Protein AF-A0A7K0A589-F1 (afdb_monomer_lite)

Foldseek 3Di:
DWEAEPVRDTDDQFNHDPVLLVLLLVLLVCQLVLLVLLVCLQQVVPDPDPDDDPDPPPDPDDPDSGDPVSVVLSVLLLVLLVVVQVVCVVVDVDDRFPDSHSNGSSVVVSVCSVVLRHDNCSNVNSVSSVVSSVVSVCSSPVDPPPLWDWQAAFLDADPVGGDRWTKIWGDDPPDFIWIATPGPRDIGGPVCCVVRSVSRVVVVVVD

Radius of gyration: 24.51 Å; chains: 1; bounding box: 61×34×68 Å

Sequence (207 aa):
MTQTCQCGRPVADGYVCSRCTNDAKRHLDRIPDLATELDRAVTRQTGFGPQFRDFITGTNGQPLPIDWDVSIIAGALRHTLTSWTLLVIHETEHLQPADEQPATLAPWLRGHIDWFRGQRYGGEFFDELGAITDRCQRAIDAPPNRATITVGPCPQLAETGYCPGWVRAIIPEQQPAYMACIECDTRWETWQWRRAGKRILDRKLEA

Secondary structure (DSSP, 8-state):
-PEEPTTS-EESSSSS-HHHHHHHHHHHHHHHHHHHHHHHHHTTTT--S-------TT---PPPSS-HHHHHHHHHHHHHHHHHHHHHHHHS-PPPPS-S-HHHHHHHHHHTHHHHHTSTTHHHHHHHHHHHHHHHHHHHHS-TTTTEEEEEE---EETTEE---EEEEE--SSS--EEEETTT--EEEGGGHHHHHHHHHHHHHH-

Structure (mmCIF, N/CA/C/O backbone):
data_AF-A0A7K0A589-F1
#
_entry.id   AF-A0A7K0A589-F1
#
loop_
_atom_site.group_PDB
_atom_site.id
_atom_site.type_symbol
_atom_site.label_atom_id
_atom_site.label_alt_id
_atom_site.label_comp_id
_atom_site.label_asym_id
_atom_site.label_entity_id
_atom_site.label_seq_id
_atom_site.pdbx_PDB_ins_code
_atom_site.Cartn_x
_atom_site.Cartn_y
_atom_site.Cartn_z
_atom_site.occupancy
_atom_site.B_iso_or_equiv
_atom_site.auth_seq_id
_atom_site.auth_comp_id
_atom_site.auth_asym_id
_atom_site.auth_atom_id
_atom_site.pdbx_PDB_model_num
ATOM 1 N N . MET A 1 1 ? 15.113 -16.733 -28.099 1.00 55.88 1 MET A N 1
ATOM 2 C CA . MET A 1 1 ? 15.056 -17.501 -26.839 1.00 55.88 1 MET A CA 1
ATOM 3 C C . MET A 1 1 ? 13.975 -16.859 -25.990 1.00 55.88 1 MET A C 1
ATOM 5 O O . MET A 1 1 ? 14.081 -15.671 -25.734 1.00 55.88 1 MET A O 1
ATOM 9 N N . THR A 1 2 ? 12.903 -17.579 -25.668 1.00 71.00 2 THR A N 1
ATOM 10 C CA . THR A 1 2 ? 11.804 -17.050 -24.845 1.00 71.00 2 THR A CA 1
ATOM 11 C C . THR A 1 2 ? 12.176 -17.241 -23.381 1.00 71.00 2 THR A C 1
ATOM 13 O O . THR A 1 2 ? 12.410 -18.373 -22.964 1.00 71.00 2 THR A O 1
ATOM 16 N N . GLN A 1 3 ? 12.273 -16.152 -22.622 1.00 82.62 3 GLN A N 1
ATOM 17 C CA . GLN A 1 3 ? 12.477 -16.210 -21.175 1.00 82.62 3 GLN A CA 1
ATOM 18 C C . GLN A 1 3 ? 11.120 -16.191 -20.465 1.00 82.62 3 GLN A C 1
ATOM 20 O O . GLN A 1 3 ? 10.126 -15.723 -21.019 1.00 82.62 3 GLN A O 1
ATOM 25 N N . THR A 1 4 ? 11.067 -16.695 -19.237 1.00 88.75 4 THR A N 1
ATOM 26 C CA . THR A 1 4 ? 9.868 -16.645 -18.398 1.00 88.75 4 THR A CA 1
ATOM 27 C C . THR A 1 4 ? 10.012 -15.539 -17.356 1.00 88.75 4 THR A C 1
ATOM 29 O O . THR A 1 4 ? 11.007 -15.482 -16.638 1.00 88.75 4 THR A O 1
ATOM 32 N N . CYS A 1 5 ? 9.009 -14.668 -17.270 1.00 89.56 5 CYS A N 1
ATOM 33 C CA . CYS A 1 5 ? 8.854 -13.675 -16.209 1.00 89.56 5 CYS A CA 1
ATOM 34 C C . CYS A 1 5 ? 8.605 -14.372 -14.860 1.00 89.56 5 CYS A C 1
ATOM 36 O O . CYS A 1 5 ? 8.015 -15.450 -14.839 1.00 89.56 5 CYS A O 1
ATOM 38 N N . GLN A 1 6 ? 8.912 -13.732 -13.727 1.00 83.62 6 GLN A N 1
ATOM 39 C CA . GLN A 1 6 ? 8.577 -14.265 -12.391 1.00 83.62 6 GLN A CA 1
ATOM 40 C C . GLN A 1 6 ? 7.093 -14.637 -12.215 1.00 83.62 6 GLN A C 1
ATOM 42 O O . GLN A 1 6 ? 6.779 -15.615 -11.547 1.00 83.62 6 GLN A O 1
ATOM 47 N N . CYS A 1 7 ? 6.169 -13.944 -12.889 1.00 86.50 7 CYS A N 1
ATOM 48 C CA . CYS A 1 7 ? 4.743 -14.288 -12.874 1.00 86.50 7 CYS A CA 1
ATOM 49 C C . CYS A 1 7 ? 4.367 -15.523 -13.725 1.00 86.50 7 CYS A C 1
ATOM 51 O O . CYS A 1 7 ? 3.182 -15.802 -13.918 1.00 86.50 7 CYS A O 1
ATOM 53 N N . GLY A 1 8 ? 5.347 -16.225 -14.303 1.00 88.56 8 GLY A N 1
ATOM 54 C CA . GLY A 1 8 ? 5.163 -17.429 -15.119 1.00 88.56 8 GLY A CA 1
ATOM 55 C C . GLY A 1 8 ? 4.828 -17.176 -16.593 1.00 88.56 8 GLY A C 1
ATOM 56 O O . GLY A 1 8 ? 4.642 -18.125 -17.353 1.00 88.56 8 GLY A O 1
ATOM 57 N N . ARG A 1 9 ? 4.738 -15.915 -17.032 1.00 88.25 9 ARG A N 1
ATOM 58 C CA . ARG A 1 9 ? 4.413 -15.572 -18.428 1.00 88.25 9 ARG A CA 1
ATOM 59 C C . ARG A 1 9 ? 5.656 -15.550 -19.323 1.00 88.25 9 ARG A C 1
ATOM 61 O O . ARG A 1 9 ? 6.698 -15.071 -18.875 1.00 88.25 9 ARG A O 1
ATOM 68 N N . PRO A 1 10 ? 5.550 -15.978 -20.593 1.00 90.06 10 PRO A N 1
ATOM 69 C CA . PRO A 1 10 ? 6.647 -15.855 -21.546 1.00 90.06 10 PRO A CA 1
ATOM 70 C C . PRO A 1 10 ? 6.922 -14.383 -21.889 1.00 90.06 10 PRO A C 1
ATOM 72 O O . PRO A 1 10 ? 5.996 -13.575 -22.006 1.00 90.06 10 PRO A O 1
ATOM 75 N N . VAL A 1 11 ? 8.196 -14.052 -22.081 1.00 90.25 11 VAL A N 1
ATOM 76 C CA . VAL A 1 11 ? 8.700 -12.732 -22.475 1.00 90.25 11 VAL A CA 1
ATOM 77 C C . VAL A 1 11 ? 9.568 -12.895 -23.720 1.00 90.25 11 VAL A C 1
ATOM 79 O O . VAL A 1 11 ? 10.413 -13.791 -23.793 1.00 90.25 11 VAL A O 1
ATOM 82 N N . ALA A 1 12 ? 9.319 -12.057 -24.726 1.00 83.81 12 ALA A N 1
ATOM 83 C CA . ALA A 1 12 ? 10.003 -12.126 -26.018 1.00 83.81 12 ALA A CA 1
ATOM 84 C C . ALA A 1 12 ? 11.188 -11.149 -26.130 1.00 83.81 12 ALA A C 1
ATOM 86 O O . ALA A 1 12 ? 12.102 -11.385 -26.911 1.00 83.81 12 ALA A O 1
ATOM 87 N N . ASP A 1 13 ? 11.157 -10.062 -25.364 1.00 84.44 13 ASP A N 1
ATOM 88 C CA . ASP A 1 13 ? 11.917 -8.826 -25.579 1.00 84.44 13 ASP A CA 1
ATOM 89 C C . ASP A 1 13 ? 12.513 -8.250 -24.275 1.00 84.44 13 ASP A C 1
ATOM 91 O O . ASP A 1 13 ? 12.860 -7.074 -24.219 1.00 84.44 13 ASP A O 1
ATOM 95 N N . GLY A 1 14 ? 12.622 -9.051 -23.210 1.00 87.56 14 GLY A N 1
ATOM 96 C CA . GLY A 1 14 ? 13.177 -8.615 -21.926 1.00 87.56 14 GLY A CA 1
ATOM 97 C C . GLY A 1 14 ? 13.048 -9.663 -20.821 1.00 87.56 14 GLY A C 1
ATOM 98 O O . GLY A 1 14 ? 12.742 -10.825 -21.086 1.00 87.56 14 GLY A O 1
ATOM 99 N N . TYR A 1 15 ? 13.237 -9.224 -19.577 1.00 93.19 15 TYR A N 1
ATOM 100 C CA . TYR A 1 15 ? 13.155 -10.077 -18.385 1.00 93.19 15 TYR A CA 1
ATOM 101 C C . TYR A 1 15 ? 11.764 -10.068 -17.743 1.00 93.19 15 TYR A C 1
ATOM 103 O O . TYR A 1 15 ? 11.401 -11.002 -17.027 1.00 93.19 15 TYR A O 1
ATOM 111 N N . VAL A 1 16 ? 10.961 -9.032 -18.017 1.00 93.50 16 VAL A N 1
ATOM 112 C CA . VAL A 1 16 ? 9.632 -8.863 -17.420 1.00 93.50 16 VAL A CA 1
ATOM 113 C C . VAL A 1 16 ? 8.539 -8.705 -18.477 1.00 93.50 16 VAL A C 1
ATOM 115 O O . VAL A 1 16 ? 8.719 -8.041 -19.496 1.00 93.50 16 VAL A O 1
ATOM 118 N N . CYS A 1 17 ? 7.377 -9.321 -18.243 1.00 94.25 17 CYS A N 1
ATOM 119 C CA . CYS A 1 17 ? 6.241 -9.235 -19.156 1.00 94.25 17 CYS A CA 1
ATOM 120 C C . CYS A 1 17 ? 5.503 -7.888 -19.058 1.00 94.25 17 CYS A C 1
ATOM 122 O O . CYS A 1 17 ? 5.464 -7.250 -18.006 1.00 94.25 17 CYS A O 1
ATOM 124 N N . SER A 1 18 ? 4.801 -7.516 -20.132 1.00 92.06 18 SER A N 1
ATOM 125 C CA . SER A 1 18 ? 4.018 -6.274 -20.217 1.00 92.06 18 SER A CA 1
ATOM 126 C C . SER A 1 18 ? 2.963 -6.113 -19.117 1.00 92.06 18 SER A C 1
ATOM 128 O O . SER A 1 18 ? 2.659 -4.989 -18.722 1.00 92.06 18 SER A O 1
ATOM 130 N N . ARG A 1 19 ? 2.407 -7.216 -18.595 1.00 92.88 19 ARG A N 1
ATOM 131 C CA . ARG A 1 19 ? 1.452 -7.169 -17.479 1.00 92.88 19 ARG A CA 1
ATOM 132 C C . ARG A 1 19 ? 2.119 -6.665 -16.203 1.00 92.88 19 ARG A C 1
ATOM 134 O O . ARG A 1 19 ? 1.642 -5.680 -15.658 1.00 92.88 19 ARG A O 1
ATOM 141 N N . CYS A 1 20 ? 3.215 -7.294 -15.782 1.00 93.19 20 CYS A N 1
ATOM 142 C CA . CYS A 1 20 ? 3.960 -6.882 -14.592 1.00 93.19 20 CYS A CA 1
ATOM 143 C C . CYS A 1 20 ? 4.506 -5.457 -14.745 1.00 93.19 20 CYS A C 1
ATOM 145 O O . CYS A 1 20 ? 4.432 -4.676 -13.806 1.00 93.19 20 CYS A O 1
ATOM 147 N N . THR A 1 21 ? 4.945 -5.071 -15.950 1.00 94.75 21 THR A N 1
ATOM 148 C CA . THR A 1 21 ? 5.303 -3.675 -16.240 1.00 94.75 21 THR A CA 1
ATOM 149 C C . THR A 1 21 ? 4.121 -2.727 -16.010 1.00 94.75 21 THR A C 1
ATOM 151 O O . THR A 1 21 ? 4.289 -1.676 -15.404 1.00 94.75 21 THR A O 1
ATOM 154 N N . ASN A 1 22 ? 2.913 -3.075 -16.463 1.00 94.75 22 ASN A N 1
ATOM 155 C CA . ASN A 1 22 ? 1.720 -2.248 -16.251 1.00 94.75 22 ASN A CA 1
ATOM 156 C C . ASN A 1 22 ? 1.256 -2.227 -14.786 1.00 94.75 22 ASN A C 1
ATOM 158 O O . ASN A 1 22 ? 0.763 -1.198 -14.331 1.00 94.75 22 ASN A O 1
ATOM 162 N N . ASP A 1 23 ? 1.408 -3.334 -14.058 1.00 93.75 23 ASP A N 1
ATOM 16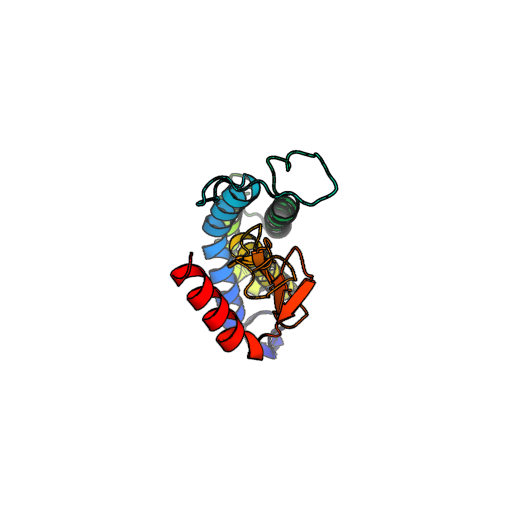3 C CA . ASP A 1 23 ? 1.173 -3.392 -12.612 1.00 93.75 23 ASP A CA 1
ATOM 164 C C . ASP A 1 23 ? 2.133 -2.437 -11.885 1.00 93.75 23 ASP A C 1
ATOM 166 O O . ASP A 1 23 ? 1.684 -1.544 -11.170 1.00 93.75 23 ASP A O 1
ATOM 170 N N . ALA A 1 24 ? 3.436 -2.519 -12.166 1.00 95.44 24 ALA A N 1
ATOM 171 C CA . ALA A 1 24 ? 4.444 -1.621 -11.602 1.00 95.44 24 ALA A CA 1
ATOM 172 C C . ALA A 1 24 ? 4.186 -0.142 -11.946 1.00 95.44 24 ALA A C 1
ATOM 174 O O . ALA A 1 24 ? 4.287 0.719 -11.074 1.00 95.44 24 ALA A O 1
ATOM 175 N N . LYS A 1 25 ? 3.764 0.167 -13.183 1.00 97.25 25 LYS A N 1
ATOM 176 C CA . LYS A 1 25 ? 3.334 1.524 -13.569 1.00 97.25 25 LYS A CA 1
ATOM 177 C C . LYS A 1 25 ? 2.211 2.026 -12.654 1.00 97.25 25 LYS A C 1
ATOM 179 O O . LYS A 1 25 ? 2.338 3.106 -12.094 1.00 97.25 25 LYS A O 1
ATOM 184 N N . ARG A 1 26 ? 1.172 1.212 -12.426 1.00 96.38 26 ARG A N 1
ATOM 185 C CA . ARG A 1 26 ? 0.068 1.556 -11.512 1.00 96.38 26 ARG A CA 1
ATOM 186 C C . ARG A 1 26 ? 0.526 1.758 -10.070 1.00 96.38 26 ARG A C 1
ATOM 188 O O . ARG A 1 26 ? -0.004 2.634 -9.397 1.00 96.38 26 ARG A O 1
ATOM 195 N N . HIS A 1 27 ? 1.466 0.951 -9.584 1.00 96.31 27 HIS A N 1
ATOM 196 C CA . HIS A 1 27 ? 2.012 1.121 -8.238 1.00 96.31 27 HIS A CA 1
ATOM 197 C C . HIS A 1 27 ? 2.768 2.452 -8.105 1.00 96.31 27 HIS A C 1
ATOM 199 O O . HIS A 1 27 ? 2.500 3.197 -7.166 1.00 96.31 27 HIS A O 1
ATOM 205 N N . LEU A 1 28 ? 3.628 2.800 -9.072 1.00 98.12 28 LEU A N 1
ATOM 206 C CA . LEU A 1 28 ? 4.328 4.094 -9.103 1.00 98.12 28 LEU A CA 1
ATOM 207 C C . LEU A 1 28 ? 3.364 5.277 -9.199 1.00 98.12 28 LEU A C 1
ATOM 209 O O . LEU A 1 28 ? 3.530 6.250 -8.469 1.00 98.12 28 LEU A O 1
ATOM 213 N N . ASP A 1 29 ? 2.331 5.171 -10.035 1.00 97.50 29 ASP A N 1
ATOM 214 C CA . ASP A 1 29 ? 1.340 6.236 -10.216 1.00 97.50 29 ASP A CA 1
ATOM 215 C C . ASP A 1 29 ? 0.527 6.500 -8.923 1.00 97.50 29 ASP A C 1
ATOM 217 O O . ASP A 1 29 ? 0.038 7.607 -8.725 1.00 97.50 29 ASP A O 1
ATOM 221 N N . ARG A 1 30 ? 0.414 5.517 -8.012 1.00 95.62 30 ARG A N 1
ATOM 222 C CA . ARG A 1 30 ? -0.293 5.646 -6.717 1.00 95.62 30 ARG A CA 1
ATOM 223 C C . ARG A 1 30 ? 0.570 6.183 -5.576 1.00 95.62 30 ARG A C 1
ATOM 225 O O . ARG A 1 30 ? 0.029 6.640 -4.572 1.00 95.62 30 ARG A O 1
ATOM 232 N N . ILE A 1 31 ? 1.895 6.083 -5.678 1.00 97.44 31 ILE A N 1
ATOM 233 C CA . ILE A 1 31 ? 2.804 6.409 -4.571 1.00 97.44 31 ILE A CA 1
ATOM 234 C C . ILE A 1 31 ? 2.672 7.854 -4.065 1.00 97.44 31 ILE A C 1
ATOM 236 O O . ILE A 1 31 ? 2.692 8.016 -2.846 1.00 97.44 31 ILE A O 1
ATOM 240 N N . PRO A 1 32 ? 2.524 8.895 -4.908 1.00 96.12 32 PRO A N 1
ATOM 241 C CA . PRO A 1 32 ? 2.375 10.266 -4.411 1.00 96.12 32 PRO A CA 1
ATOM 242 C C . PRO A 1 32 ? 1.174 10.442 -3.464 1.00 96.12 32 PRO A C 1
ATOM 244 O O . PRO A 1 32 ? 1.303 11.058 -2.401 1.00 96.12 32 PRO A O 1
ATOM 247 N N . ASP A 1 33 ? 0.036 9.829 -3.798 1.00 93.62 33 ASP A N 1
ATOM 248 C CA . ASP A 1 33 ? -1.163 9.855 -2.955 1.00 93.62 33 ASP A CA 1
ATOM 249 C C . ASP A 1 33 ? -0.952 9.032 -1.678 1.00 93.62 33 ASP A C 1
ATOM 251 O O . ASP A 1 33 ? -1.234 9.505 -0.578 1.00 93.62 33 ASP A O 1
ATOM 255 N N . LEU A 1 34 ? -0.367 7.833 -1.799 1.00 93.69 34 LEU A N 1
ATOM 256 C CA . LEU A 1 34 ? -0.030 6.990 -0.645 1.00 93.69 34 LEU A CA 1
ATOM 257 C C . LEU A 1 34 ? 0.924 7.696 0.326 1.00 93.69 34 LEU A C 1
ATOM 259 O O . LEU A 1 34 ? 0.751 7.586 1.533 1.00 93.69 34 LEU A O 1
ATOM 263 N N . ALA A 1 35 ? 1.920 8.427 -0.175 1.00 93.06 35 ALA A N 1
ATOM 264 C CA . ALA A 1 35 ? 2.857 9.176 0.656 1.00 93.06 35 ALA A CA 1
ATOM 265 C C . ALA A 1 35 ? 2.149 10.298 1.432 1.00 93.06 35 ALA A C 1
ATOM 267 O O . ALA A 1 35 ? 2.419 10.486 2.617 1.00 93.06 35 ALA A O 1
ATOM 268 N N . THR A 1 36 ? 1.201 10.985 0.787 1.00 90.56 36 THR A N 1
ATOM 269 C CA . THR A 1 36 ? 0.372 12.017 1.428 1.00 90.56 36 THR A CA 1
ATOM 270 C C . THR A 1 36 ? -0.508 11.429 2.532 1.00 90.56 36 THR A C 1
ATOM 272 O O . THR A 1 36 ? -0.573 11.974 3.633 1.00 90.56 36 THR A O 1
ATOM 275 N N . GLU A 1 37 ? -1.177 10.306 2.268 1.00 89.31 37 GLU A N 1
ATOM 276 C CA . GLU A 1 37 ? -2.029 9.649 3.268 1.00 89.31 37 GLU A CA 1
ATOM 277 C C . GLU A 1 37 ? -1.213 9.023 4.409 1.00 89.31 37 GLU A C 1
ATOM 279 O O . GLU A 1 37 ? -1.624 9.092 5.567 1.00 89.31 37 GLU A O 1
ATOM 284 N N . LEU A 1 38 ? -0.026 8.474 4.121 1.00 89.06 38 LEU A N 1
ATOM 285 C CA . LEU A 1 38 ? 0.893 7.989 5.153 1.00 89.06 38 LEU A CA 1
ATOM 286 C C . LEU A 1 38 ? 1.333 9.113 6.090 1.00 89.06 38 LEU A C 1
ATOM 288 O O . LEU A 1 38 ? 1.327 8.905 7.296 1.00 89.06 38 LEU A O 1
ATOM 292 N N . ASP A 1 39 ? 1.669 10.300 5.581 1.00 86.38 39 ASP A N 1
ATOM 293 C CA . ASP A 1 39 ? 2.057 11.440 6.425 1.00 86.38 39 ASP A CA 1
ATOM 294 C C . ASP A 1 39 ? 0.922 11.866 7.380 1.00 86.38 39 ASP A C 1
ATOM 296 O O . ASP A 1 39 ? 1.127 12.084 8.582 1.00 86.38 39 ASP A O 1
ATOM 300 N N . ARG A 1 40 ? -0.323 11.862 6.884 1.00 83.38 40 ARG A N 1
ATOM 301 C CA . ARG A 1 40 ? -1.522 12.094 7.711 1.00 83.38 40 ARG A CA 1
ATOM 302 C C . ARG A 1 40 ? -1.731 11.004 8.761 1.00 83.38 40 ARG A C 1
ATOM 304 O O . ARG A 1 40 ? -2.137 11.308 9.885 1.00 83.38 40 ARG A O 1
ATOM 311 N N . ALA A 1 41 ? -1.468 9.747 8.408 1.00 81.06 41 ALA A N 1
ATOM 312 C CA . ALA A 1 41 ? -1.580 8.612 9.318 1.00 81.06 41 ALA A CA 1
ATOM 313 C C . ALA A 1 41 ? -0.484 8.639 10.402 1.00 81.06 41 ALA A C 1
ATOM 315 O O . ALA A 1 41 ? -0.797 8.476 11.582 1.00 81.06 41 ALA A O 1
ATOM 316 N N . VAL A 1 42 ? 0.767 8.956 10.041 1.00 79.69 42 VAL A N 1
ATOM 317 C CA . VAL A 1 42 ? 1.893 9.138 10.978 1.00 79.69 42 VAL A CA 1
ATOM 318 C C . VAL A 1 42 ? 1.566 10.210 12.015 1.00 79.69 42 VAL A C 1
ATOM 320 O O . VAL A 1 42 ? 1.799 10.002 13.204 1.00 79.69 42 VAL A O 1
ATOM 323 N N . THR A 1 43 ? 0.990 11.333 11.582 1.00 74.00 43 THR A N 1
ATOM 324 C CA . THR A 1 43 ? 0.622 12.466 12.448 1.00 74.00 43 THR A CA 1
ATOM 325 C C . THR A 1 43 ? -0.747 12.312 13.128 1.00 74.00 43 THR A C 1
ATOM 327 O O . THR A 1 43 ? -1.200 13.235 13.809 1.00 74.00 43 THR A O 1
ATOM 330 N N . ARG A 1 44 ? -1.421 11.160 12.956 1.00 66.25 44 ARG A N 1
ATOM 331 C CA . ARG A 1 44 ? -2.771 10.846 13.470 1.00 66.25 44 ARG A CA 1
ATOM 332 C C . ARG A 1 44 ? -3.833 11.910 13.160 1.00 66.25 44 ARG A C 1
ATOM 334 O O . ARG A 1 44 ? -4.825 12.041 13.878 1.00 66.25 44 ARG A O 1
ATOM 341 N N . GLN A 1 45 ? -3.664 12.650 12.067 1.00 56.62 45 GLN A N 1
ATOM 342 C CA . GLN A 1 45 ? -4.596 13.705 11.659 1.00 56.62 45 GLN A CA 1
ATOM 343 C C . GLN A 1 45 ? -5.930 13.153 11.124 1.00 56.62 45 GLN A C 1
ATOM 345 O O . GLN A 1 45 ? -6.898 13.897 10.995 1.00 56.62 45 GLN A O 1
ATOM 350 N N . THR A 1 46 ? -6.021 11.846 10.855 1.00 46.19 46 THR A N 1
ATOM 351 C CA . THR A 1 46 ? -7.210 11.167 10.306 1.00 46.19 46 THR A CA 1
ATOM 352 C C . THR A 1 46 ? -8.269 10.772 11.349 1.00 46.19 46 THR A C 1
ATOM 354 O O . THR A 1 46 ? -9.239 10.081 11.029 1.00 46.19 46 THR A O 1
ATOM 357 N N . GLY A 1 47 ? -8.150 11.235 12.598 1.00 44.94 47 GLY A N 1
ATOM 358 C CA . GLY A 1 47 ? -9.125 10.980 13.660 1.00 44.94 47 GLY A CA 1
ATOM 359 C C . GLY A 1 47 ? -10.437 11.763 13.513 1.00 44.94 47 GLY A C 1
ATOM 360 O O . GLY A 1 47 ? -10.664 12.725 14.241 1.00 44.94 47 GLY A O 1
ATOM 361 N N . PHE A 1 48 ? -11.349 11.336 12.633 1.00 37.41 48 PHE A N 1
ATOM 362 C CA . PHE A 1 48 ? -12.752 11.774 12.681 1.00 37.41 48 PHE A CA 1
ATOM 363 C C . PHE A 1 48 ? -13.531 10.940 13.711 1.00 37.41 48 PHE A C 1
ATOM 365 O O . PHE A 1 48 ? -14.115 9.904 13.399 1.00 37.41 48 PHE A O 1
ATOM 372 N N . GLY A 1 49 ? -13.540 11.399 14.962 1.00 39.25 49 GLY A N 1
ATOM 373 C CA . GLY A 1 49 ? -14.374 10.851 16.032 1.00 39.25 49 GLY A CA 1
ATOM 374 C C . GLY A 1 49 ? -14.176 11.614 17.345 1.00 39.25 49 GLY A C 1
ATOM 375 O O . GLY A 1 49 ? -13.067 12.081 17.605 1.00 39.25 49 GLY A O 1
ATOM 376 N N . PRO A 1 50 ? -15.223 11.788 18.175 1.00 36.44 50 PRO A N 1
ATOM 377 C CA . PRO A 1 50 ? -15.085 12.482 19.447 1.00 36.44 50 PRO A CA 1
ATOM 378 C C . PRO A 1 50 ? -14.060 11.749 20.311 1.00 36.44 50 PRO A C 1
ATOM 380 O O . PRO A 1 50 ? -14.119 10.530 20.446 1.00 36.44 50 PRO A O 1
ATOM 383 N N . GLN A 1 51 ? -13.121 12.523 20.853 1.00 42.09 51 GLN A N 1
ATOM 384 C CA . GLN A 1 51 ? -12.007 12.129 21.714 1.00 42.09 51 GLN A CA 1
ATOM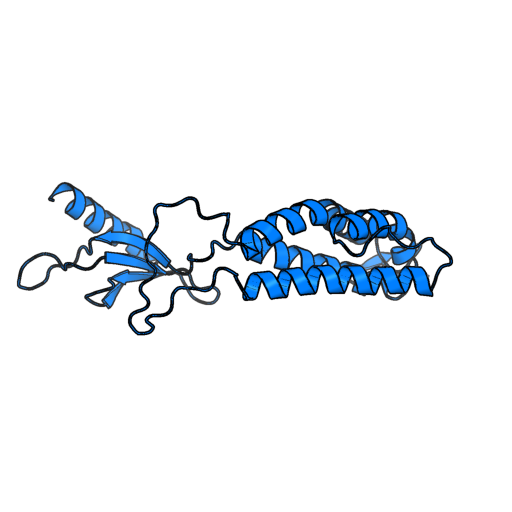 385 C C . GLN A 1 51 ? -12.406 11.032 22.716 1.00 42.09 51 GLN A C 1
ATOM 387 O O . GLN A 1 51 ? -12.892 11.324 23.808 1.00 42.09 51 GLN A O 1
ATOM 392 N N . PHE A 1 52 ? -12.191 9.763 22.371 1.00 39.72 52 PHE A N 1
ATOM 393 C CA . PHE A 1 52 ? -12.344 8.663 23.313 1.00 39.72 52 PHE A CA 1
ATOM 394 C C . PHE A 1 52 ? -10.960 8.238 23.772 1.00 39.72 52 PHE A C 1
ATOM 396 O O . PHE A 1 52 ? -10.158 7.710 23.011 1.00 39.72 52 PHE A O 1
ATOM 403 N N . ARG A 1 53 ? -10.690 8.540 25.043 1.00 39.44 53 ARG A N 1
ATOM 404 C CA . ARG A 1 53 ? -9.536 8.069 25.800 1.00 39.44 53 ARG A CA 1
ATOM 405 C C . ARG A 1 53 ? -9.473 6.545 25.700 1.00 39.44 53 ARG A C 1
ATOM 407 O O . ARG A 1 53 ? -10.271 5.856 26.336 1.00 39.44 53 ARG A O 1
ATOM 414 N N . ASP A 1 54 ? -8.519 6.041 24.928 1.00 39.38 54 ASP A N 1
ATOM 415 C CA . ASP A 1 54 ? -8.069 4.658 25.017 1.00 39.38 54 ASP A CA 1
ATOM 416 C C . ASP A 1 54 ? -7.460 4.444 26.408 1.00 39.38 54 ASP A C 1
ATOM 418 O O . ASP A 1 54 ? -6.280 4.686 26.649 1.00 39.38 54 ASP A O 1
ATOM 422 N N . PHE A 1 55 ? -8.288 4.030 27.364 1.00 36.81 55 PHE A N 1
ATOM 423 C CA . PHE A 1 55 ? -7.800 3.418 28.590 1.00 36.81 55 PHE A CA 1
ATOM 424 C C . PHE A 1 55 ? -7.534 1.941 28.301 1.00 36.81 55 PHE A C 1
ATOM 426 O O . PHE A 1 55 ? -8.438 1.107 28.345 1.00 36.81 55 PHE A O 1
ATOM 433 N N . ILE A 1 56 ? -6.273 1.630 28.010 1.00 42.62 56 ILE A N 1
ATOM 434 C CA . ILE A 1 56 ? -5.692 0.343 28.388 1.00 42.62 56 ILE A CA 1
ATOM 435 C C . ILE A 1 56 ? -5.560 0.401 29.911 1.00 42.62 56 ILE A C 1
ATOM 437 O O . ILE A 1 56 ? -4.842 1.244 30.454 1.00 42.62 56 ILE A O 1
ATOM 441 N N . THR A 1 57 ? -6.297 -0.449 30.616 1.00 42.62 57 THR A N 1
ATOM 442 C CA . THR A 1 57 ? -6.140 -0.650 32.057 1.00 42.62 57 THR A CA 1
ATOM 443 C C . THR A 1 57 ? -4.714 -1.138 32.331 1.00 42.62 57 THR A C 1
ATOM 445 O O . THR A 1 57 ? -4.406 -2.309 32.146 1.00 42.62 57 THR A O 1
ATOM 448 N N . GLY A 1 58 ? -3.822 -0.220 32.729 1.00 38.91 58 GLY A N 1
ATOM 449 C CA . GLY A 1 58 ? -2.472 -0.556 33.201 1.00 38.91 58 GLY A CA 1
ATOM 450 C C . GLY A 1 58 ? -1.341 0.426 32.877 1.00 38.91 58 GLY A C 1
ATOM 451 O O . GLY A 1 58 ? -0.313 0.370 33.544 1.00 38.91 58 GLY A O 1
ATOM 452 N N . THR A 1 59 ? -1.493 1.357 31.928 1.00 38.81 59 THR A N 1
ATOM 453 C CA . THR A 1 59 ? -0.416 2.312 31.585 1.00 38.81 59 THR A CA 1
ATOM 454 C C . THR A 1 59 ? -0.941 3.739 31.454 1.00 38.81 59 THR A C 1
ATOM 456 O O . THR A 1 59 ? -1.578 4.090 30.465 1.00 38.81 59 THR A O 1
ATOM 459 N N . ASN A 1 60 ? -0.629 4.585 32.441 1.00 36.88 60 ASN A N 1
ATOM 460 C CA . ASN A 1 60 ? -0.903 6.030 32.454 1.00 36.88 60 ASN A CA 1
ATOM 461 C C . ASN A 1 60 ? 0.068 6.813 31.543 1.00 36.88 60 ASN A C 1
ATOM 463 O O . ASN A 1 60 ? 0.717 7.760 31.983 1.00 36.88 60 ASN A O 1
ATOM 467 N N . GLY A 1 61 ? 0.210 6.407 30.282 1.00 44.94 61 GLY A N 1
ATOM 468 C CA . GLY A 1 61 ? 0.972 7.152 29.281 1.00 44.94 61 GLY A CA 1
ATOM 469 C C . GLY A 1 61 ? 0.019 7.793 28.285 1.00 44.94 61 GLY A C 1
ATOM 470 O O . GLY A 1 61 ? -0.806 7.093 27.703 1.00 44.94 61 GLY A O 1
ATOM 471 N N . GLN A 1 62 ? 0.116 9.108 28.065 1.00 50.03 62 GLN A N 1
ATOM 472 C CA . GLN A 1 62 ? -0.514 9.691 26.882 1.00 50.03 62 GLN A CA 1
ATOM 473 C C . GLN A 1 62 ? 0.077 9.006 25.641 1.00 50.03 62 GLN A C 1
ATOM 475 O O . GLN A 1 62 ? 1.305 8.903 25.553 1.00 50.03 62 GLN A O 1
ATOM 480 N N . PRO A 1 63 ? -0.747 8.511 24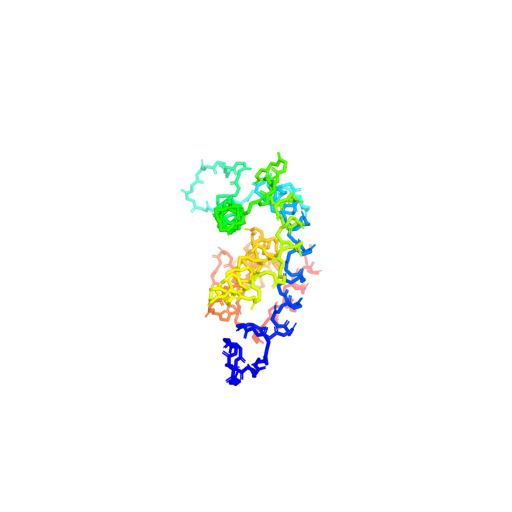.703 1.00 53.75 63 PRO A N 1
ATOM 481 C CA . PRO A 1 63 ? -0.219 7.904 23.496 1.00 53.75 63 PRO A CA 1
ATOM 482 C C . PRO A 1 63 ? 0.582 8.960 22.726 1.00 53.75 63 PRO A C 1
ATOM 484 O O . PRO A 1 63 ? 0.136 10.099 22.578 1.00 53.75 63 PRO A O 1
ATOM 487 N N . LEU A 1 64 ? 1.784 8.589 22.274 1.00 55.94 64 LEU A N 1
ATOM 488 C CA . LEU A 1 64 ? 2.682 9.491 21.551 1.00 55.94 64 LEU A CA 1
ATOM 489 C C . LEU A 1 64 ? 1.963 10.115 20.339 1.00 55.94 64 LEU A C 1
ATOM 491 O O . LEU A 1 64 ? 1.126 9.449 19.727 1.00 55.94 64 LEU A O 1
ATOM 495 N N . PRO A 1 65 ? 2.294 11.361 19.957 1.00 65.12 65 PRO A N 1
ATOM 496 C CA . PRO A 1 65 ? 1.661 12.060 18.834 1.00 65.12 65 PRO A CA 1
ATOM 497 C C . PRO A 1 65 ? 1.983 11.448 17.459 1.00 65.12 65 PRO A C 1
ATOM 499 O O . PRO A 1 65 ? 1.502 11.948 16.448 1.00 65.12 65 PRO A O 1
ATOM 502 N N . ILE A 1 66 ? 2.796 10.389 17.421 1.00 67.25 66 ILE A N 1
ATOM 503 C CA . ILE A 1 66 ? 3.261 9.713 16.214 1.00 67.25 66 ILE A CA 1
ATOM 504 C C . ILE A 1 66 ? 2.856 8.244 16.279 1.00 67.25 66 ILE A C 1
ATOM 506 O O . ILE A 1 66 ? 3.041 7.586 17.307 1.00 67.25 66 ILE A O 1
ATOM 510 N N . ASP A 1 67 ? 2.345 7.730 15.164 1.00 74.81 67 ASP A N 1
ATOM 511 C CA . ASP A 1 67 ? 2.212 6.295 14.949 1.00 74.81 67 ASP A CA 1
ATOM 512 C C . ASP A 1 67 ? 3.547 5.698 14.466 1.00 74.81 67 ASP A C 1
ATOM 514 O O . ASP A 1 67 ? 3.988 5.925 13.334 1.00 74.81 67 ASP A O 1
ATOM 518 N N . TRP A 1 68 ? 4.236 4.979 15.359 1.00 76.88 68 TRP A N 1
ATOM 519 C CA . TRP A 1 68 ? 5.554 4.401 15.082 1.00 76.88 68 TRP A CA 1
ATOM 520 C C . TRP A 1 68 ? 5.523 3.342 13.979 1.00 76.88 68 TRP A C 1
ATOM 522 O O . TRP A 1 68 ? 6.448 3.295 13.167 1.00 76.88 68 TRP A O 1
ATOM 532 N N . ASP A 1 69 ? 4.468 2.530 13.915 1.00 80.56 69 ASP A N 1
ATOM 533 C CA . ASP A 1 69 ? 4.368 1.448 12.935 1.00 80.56 69 ASP A CA 1
ATOM 534 C C . ASP A 1 69 ? 4.176 2.017 11.527 1.00 80.56 69 ASP A C 1
ATOM 536 O O . ASP A 1 69 ? 4.852 1.604 10.579 1.00 80.56 69 ASP A O 1
ATOM 540 N N . VAL A 1 70 ? 3.331 3.044 11.398 1.00 85.19 70 VAL A N 1
ATOM 541 C CA . VAL A 1 70 ? 3.150 3.765 10.131 1.00 85.19 70 VAL A CA 1
ATOM 542 C C . VAL A 1 70 ? 4.438 4.495 9.728 1.00 85.19 70 VAL A C 1
ATOM 544 O O . VAL A 1 70 ? 4.815 4.468 8.556 1.00 85.19 70 VAL A O 1
ATOM 547 N N . SER A 1 71 ? 5.169 5.083 10.683 1.00 86.88 71 SER A N 1
ATOM 548 C CA . SER A 1 71 ? 6.448 5.762 10.418 1.00 86.88 71 SER A CA 1
ATOM 549 C C . SER A 1 71 ? 7.512 4.809 9.853 1.00 86.88 71 SER A C 1
ATOM 551 O O . SER A 1 71 ? 8.202 5.144 8.886 1.00 86.88 71 SER A O 1
ATOM 553 N N . ILE A 1 72 ? 7.597 3.580 10.378 1.00 90.00 72 ILE A N 1
ATOM 554 C CA . ILE A 1 72 ? 8.481 2.532 9.840 1.00 90.00 72 ILE A CA 1
ATOM 555 C C . ILE A 1 72 ? 8.115 2.207 8.386 1.00 90.00 72 ILE A C 1
ATOM 557 O O . ILE A 1 72 ? 9.000 2.065 7.540 1.00 90.00 72 ILE A O 1
ATOM 561 N N . ILE A 1 73 ? 6.821 2.118 8.074 1.00 93.56 73 ILE A N 1
ATOM 562 C CA . ILE A 1 73 ? 6.334 1.822 6.719 1.00 93.56 73 ILE A CA 1
ATOM 563 C C . ILE A 1 73 ? 6.638 2.978 5.759 1.00 93.56 73 ILE A C 1
ATOM 565 O O . ILE A 1 73 ? 7.111 2.735 4.649 1.00 93.56 73 ILE A O 1
ATOM 569 N N . ALA A 1 74 ? 6.447 4.226 6.190 1.00 93.06 74 ALA A N 1
ATOM 570 C CA . ALA A 1 74 ? 6.821 5.407 5.413 1.00 93.06 74 ALA A CA 1
ATOM 571 C C . ALA A 1 74 ? 8.339 5.465 5.149 1.00 93.06 74 ALA A C 1
ATOM 573 O O . ALA A 1 74 ? 8.775 5.778 4.038 1.00 93.06 74 ALA A O 1
ATOM 574 N N . GLY A 1 75 ? 9.155 5.106 6.146 1.00 94.19 75 GLY A N 1
ATOM 575 C CA . GLY A 1 75 ? 10.603 4.965 5.997 1.00 94.19 75 GLY A CA 1
ATOM 576 C C . GLY A 1 75 ? 10.991 3.883 4.988 1.00 94.19 75 GLY A C 1
ATOM 577 O O . GLY A 1 75 ? 11.847 4.129 4.139 1.00 94.19 75 GLY A O 1
ATOM 578 N N . ALA A 1 76 ? 10.331 2.723 5.037 1.00 96.44 76 ALA A N 1
ATOM 579 C CA . ALA A 1 76 ? 10.551 1.631 4.093 1.00 96.44 76 ALA A CA 1
ATOM 580 C C . ALA A 1 76 ? 10.185 2.029 2.654 1.00 96.44 76 ALA A C 1
ATOM 582 O O . ALA A 1 76 ? 10.972 1.774 1.749 1.00 96.44 76 ALA A O 1
ATOM 583 N N . LEU A 1 77 ? 9.059 2.728 2.447 1.00 97.69 77 LEU A N 1
ATOM 584 C CA . LEU A 1 77 ? 8.673 3.252 1.132 1.00 97.69 77 LEU A CA 1
ATOM 585 C C . LEU A 1 77 ? 9.759 4.156 0.545 1.00 97.69 77 LEU A C 1
ATOM 587 O O . LEU A 1 77 ? 10.191 3.946 -0.588 1.00 97.69 77 LEU A O 1
ATOM 591 N N . ARG A 1 78 ? 10.224 5.141 1.324 1.00 96.94 78 ARG A N 1
ATOM 592 C CA . ARG A 1 78 ? 11.296 6.041 0.884 1.00 96.94 78 ARG A CA 1
ATOM 593 C C . ARG A 1 78 ? 12.571 5.262 0.572 1.00 96.94 78 ARG A C 1
ATOM 595 O O . ARG A 1 78 ? 13.141 5.453 -0.493 1.00 96.94 78 ARG A O 1
ATOM 602 N N . HIS A 1 79 ? 12.983 4.358 1.461 1.00 97.00 79 HIS A N 1
ATOM 603 C CA . HIS A 1 79 ? 14.192 3.562 1.271 1.00 97.00 79 HIS A CA 1
ATOM 604 C C . HIS A 1 79 ? 14.148 2.724 -0.014 1.00 97.00 79 HIS A C 1
ATOM 606 O O . HIS A 1 79 ? 15.104 2.767 -0.783 1.00 97.00 79 HIS A O 1
ATOM 612 N N . THR A 1 80 ? 13.042 2.024 -0.288 1.00 98.00 80 THR A N 1
ATOM 613 C CA . THR A 1 80 ? 12.870 1.254 -1.529 1.00 98.00 80 THR A CA 1
ATOM 614 C C . THR A 1 80 ? 13.031 2.152 -2.758 1.00 98.00 80 THR A C 1
ATOM 616 O O . THR A 1 80 ? 13.823 1.840 -3.645 1.00 98.00 80 THR A O 1
ATOM 619 N N . LEU A 1 81 ? 12.352 3.303 -2.804 1.00 98.12 81 LEU A N 1
ATOM 620 C CA . LEU A 1 81 ? 12.438 4.213 -3.953 1.00 98.12 81 LEU A CA 1
ATOM 621 C C . LEU A 1 81 ? 13.844 4.793 -4.135 1.00 98.12 81 LEU A C 1
ATOM 623 O O . LEU A 1 81 ? 14.344 4.831 -5.261 1.00 98.12 81 LEU A O 1
ATOM 627 N N . THR A 1 82 ? 14.497 5.212 -3.050 1.00 97.25 82 THR A N 1
ATOM 628 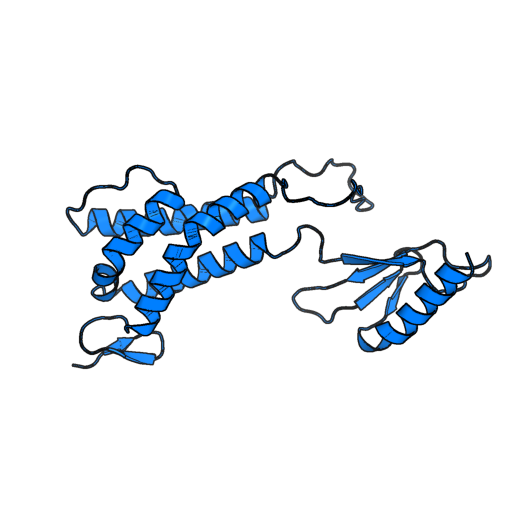C CA . THR A 1 82 ? 15.862 5.747 -3.098 1.00 97.25 82 THR A CA 1
ATOM 629 C C . THR A 1 82 ? 16.843 4.693 -3.602 1.00 97.25 82 THR A C 1
ATOM 631 O O . THR A 1 82 ? 17.616 4.982 -4.511 1.00 97.25 82 THR A O 1
ATOM 634 N N . SER A 1 83 ? 16.783 3.464 -3.083 1.00 97.06 83 SER A N 1
ATOM 635 C CA . SER A 1 83 ? 17.682 2.375 -3.485 1.00 97.06 83 SER A CA 1
ATOM 636 C C . SER A 1 83 ? 17.582 2.070 -4.981 1.00 97.06 83 SER A C 1
ATOM 638 O O . SER A 1 83 ? 18.601 2.020 -5.671 1.00 97.06 83 SER A O 1
ATOM 640 N N . TRP A 1 84 ? 16.363 1.959 -5.517 1.00 97.75 84 TRP A N 1
ATOM 641 C CA . TRP A 1 84 ? 16.163 1.715 -6.948 1.00 97.75 84 TRP A CA 1
ATOM 642 C C . TRP A 1 84 ? 16.537 2.916 -7.819 1.00 97.75 84 TRP A C 1
ATOM 644 O O . TRP A 1 84 ? 17.076 2.736 -8.910 1.00 97.75 84 TRP A O 1
ATOM 654 N N . THR A 1 85 ? 16.322 4.140 -7.336 1.00 97.38 85 THR A N 1
ATOM 655 C CA . THR A 1 85 ? 16.756 5.357 -8.041 1.00 97.38 85 THR A CA 1
ATOM 656 C C . THR A 1 85 ? 18.280 5.416 -8.136 1.00 97.38 85 THR A C 1
ATOM 658 O O . THR A 1 85 ? 18.821 5.645 -9.217 1.00 97.38 85 THR A O 1
ATOM 661 N N . LEU A 1 86 ? 18.984 5.146 -7.033 1.00 94.94 86 LEU A N 1
ATOM 662 C CA . LEU A 1 86 ? 20.446 5.108 -7.005 1.00 94.94 86 LEU A CA 1
ATOM 663 C C . LEU A 1 86 ? 21.009 4.034 -7.935 1.00 94.94 86 LEU A C 1
ATOM 665 O O . LEU A 1 86 ? 22.024 4.278 -8.579 1.00 94.94 86 LEU A O 1
ATOM 669 N N . LEU A 1 87 ? 20.343 2.883 -8.052 1.00 95.50 87 LEU A N 1
ATOM 670 C CA . LEU A 1 87 ? 20.755 1.848 -8.997 1.00 95.50 87 LEU A CA 1
ATOM 671 C C . LEU A 1 87 ? 20.676 2.339 -10.447 1.00 95.50 87 LEU A C 1
ATOM 673 O O . LEU A 1 87 ? 21.634 2.171 -11.196 1.00 95.50 87 LEU A O 1
ATOM 677 N N . VAL A 1 88 ? 19.573 2.992 -10.830 1.00 95.94 88 VAL A N 1
ATOM 678 C CA . VAL A 1 88 ? 19.432 3.576 -12.173 1.00 95.94 88 VAL A CA 1
ATOM 679 C C . VAL A 1 88 ? 20.524 4.622 -12.410 1.00 95.94 88 VAL A C 1
ATOM 681 O O . VAL A 1 88 ? 21.184 4.574 -13.441 1.00 95.94 88 VAL A O 1
ATOM 684 N N . ILE A 1 89 ? 20.765 5.530 -11.460 1.00 94.31 89 ILE A N 1
ATOM 685 C CA . ILE A 1 89 ? 21.813 6.566 -11.568 1.00 94.31 89 ILE A CA 1
ATOM 686 C C . ILE A 1 89 ? 23.218 5.951 -11.658 1.00 94.31 89 ILE A C 1
ATOM 688 O O . ILE A 1 89 ? 24.094 6.491 -12.321 1.00 94.31 89 ILE A O 1
ATOM 692 N N . HIS A 1 90 ? 23.466 4.838 -10.972 1.00 93.19 90 HIS A N 1
ATOM 693 C CA . HIS A 1 90 ? 24.771 4.186 -10.998 1.00 93.19 90 HIS A CA 1
ATOM 694 C C . HIS A 1 90 ? 25.011 3.431 -12.313 1.00 93.19 90 HIS A C 1
ATOM 696 O O . HIS A 1 90 ? 26.129 3.400 -12.822 1.00 93.19 90 HIS A O 1
ATOM 702 N N . GLU A 1 91 ? 23.973 2.802 -12.866 1.00 94.12 91 GLU A N 1
ATOM 703 C CA . GLU A 1 91 ? 24.078 2.017 -14.100 1.00 94.12 91 GLU A CA 1
ATOM 704 C C . GLU A 1 91 ? 23.820 2.834 -15.375 1.00 94.12 91 GLU A C 1
ATOM 706 O O . GLU A 1 91 ? 24.022 2.334 -16.483 1.00 94.12 91 GLU A O 1
ATOM 711 N N . THR A 1 92 ? 23.379 4.086 -15.245 1.00 89.19 92 THR A N 1
ATOM 712 C CA . THR A 1 92 ? 23.053 4.954 -16.377 1.00 89.19 92 THR A CA 1
ATOM 713 C C . THR A 1 92 ? 23.500 6.391 -16.127 1.00 89.19 92 THR A C 1
ATOM 715 O O . THR A 1 92 ? 23.476 6.869 -15.004 1.00 89.19 92 THR A O 1
ATOM 718 N N . GLU A 1 93 ? 23.835 7.137 -17.176 1.00 86.06 93 GLU A N 1
ATOM 719 C CA . GLU A 1 93 ? 24.254 8.546 -17.058 1.00 86.06 93 GLU A CA 1
ATOM 720 C C . GLU A 1 93 ? 23.063 9.526 -16.941 1.00 86.06 93 GLU A C 1
ATOM 722 O O . GLU A 1 93 ? 23.123 10.663 -17.411 1.00 86.06 93 GLU A O 1
ATOM 727 N N . HIS A 1 94 ? 21.940 9.092 -16.356 1.00 86.75 94 HIS A N 1
ATOM 728 C CA . HIS A 1 94 ? 20.753 9.938 -16.214 1.00 86.75 94 HIS A CA 1
ATOM 729 C C . HIS A 1 94 ? 20.906 10.967 -15.091 1.00 86.75 94 HIS A C 1
ATOM 731 O O . HIS A 1 94 ? 21.599 10.767 -14.094 1.00 86.75 94 HIS A O 1
ATOM 737 N N . LEU A 1 95 ? 20.194 12.084 -15.249 1.00 86.81 95 LEU A N 1
ATOM 738 C CA . LEU A 1 95 ? 20.130 13.133 -14.239 1.00 86.81 95 LEU A CA 1
ATOM 739 C C . LEU A 1 95 ? 19.428 12.635 -12.974 1.00 86.81 95 LEU A C 1
ATOM 741 O O . LEU A 1 95 ? 18.393 11.964 -13.040 1.00 86.81 95 LEU A O 1
ATOM 745 N N . GLN A 1 96 ? 19.973 13.035 -11.827 1.00 88.75 96 GLN A N 1
ATOM 746 C CA . GLN A 1 96 ? 19.366 12.768 -10.530 1.00 88.75 96 GLN A CA 1
ATOM 747 C C . GLN A 1 96 ? 17.996 13.461 -10.406 1.00 88.75 96 GLN A C 1
ATOM 749 O O . GLN A 1 96 ? 17.797 14.541 -10.976 1.00 88.75 96 GLN A O 1
ATOM 754 N N . PRO A 1 97 ? 17.043 12.862 -9.671 1.00 91.75 97 PRO A N 1
ATOM 755 C CA . PRO A 1 97 ? 15.797 13.530 -9.318 1.00 91.75 97 PRO A CA 1
ATOM 756 C C . PRO A 1 97 ? 16.064 14.770 -8.452 1.00 91.75 97 PRO A C 1
ATOM 758 O O . PRO A 1 97 ? 17.122 14.908 -7.842 1.00 91.75 97 PRO A O 1
ATOM 761 N N . ALA A 1 98 ? 15.090 15.680 -8.401 1.00 88.06 98 ALA A N 1
ATOM 762 C CA . ALA A 1 98 ? 15.239 16.961 -7.708 1.00 88.06 98 ALA A CA 1
ATOM 763 C C . ALA A 1 98 ? 15.381 16.822 -6.180 1.00 88.06 98 ALA A C 1
ATOM 765 O O . ALA A 1 98 ? 16.042 17.645 -5.549 1.00 88.06 98 ALA A O 1
ATOM 766 N N . ASP A 1 99 ? 14.764 15.794 -5.597 1.00 92.81 99 ASP A N 1
ATOM 767 C CA . ASP A 1 99 ? 14.851 15.456 -4.180 1.00 92.81 99 ASP A CA 1
ATOM 768 C C . ASP A 1 99 ? 14.590 13.953 -3.950 1.00 92.81 99 ASP A C 1
ATOM 770 O O . ASP A 1 99 ? 14.284 13.198 -4.877 1.00 92.81 99 ASP A O 1
ATOM 774 N N . GLU A 1 100 ? 14.724 13.520 -2.694 1.00 92.56 100 GLU A N 1
ATOM 775 C CA . GLU A 1 100 ? 14.530 12.131 -2.259 1.00 92.56 100 GLU A CA 1
ATOM 776 C C . GLU A 1 100 ? 13.100 11.842 -1.754 1.00 92.56 100 GLU A C 1
ATOM 778 O O . GLU A 1 100 ? 12.866 10.854 -1.049 1.00 92.56 100 GLU A O 1
ATOM 783 N N . GLN A 1 101 ? 12.123 12.703 -2.058 1.00 94.88 101 GLN A N 1
ATOM 784 C CA . GLN A 1 101 ? 10.746 12.495 -1.616 1.00 94.88 101 GLN A CA 1
ATOM 785 C C . GLN A 1 101 ? 10.040 11.459 -2.498 1.00 94.88 101 GLN A C 1
ATOM 787 O O . GLN A 1 101 ? 10.185 11.491 -3.723 1.00 94.88 101 GLN A O 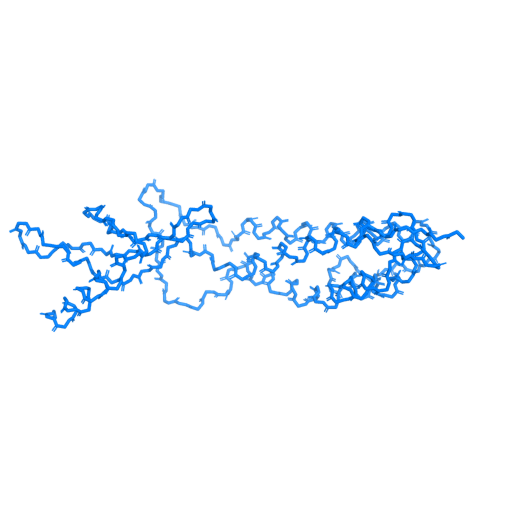1
ATOM 792 N N . PRO A 1 102 ? 9.193 10.574 -1.932 1.00 96.38 102 PRO A N 1
ATOM 793 C CA . PRO A 1 102 ? 8.437 9.597 -2.718 1.00 96.38 102 PRO A CA 1
ATOM 794 C C . PRO A 1 102 ? 7.631 10.207 -3.875 1.00 96.38 102 PRO A C 1
ATOM 796 O O . PRO A 1 102 ? 7.549 9.608 -4.947 1.00 96.38 102 PRO A O 1
ATOM 799 N N . ALA A 1 103 ? 7.090 11.416 -3.681 1.00 95.00 103 ALA A N 1
ATOM 800 C CA . ALA A 1 103 ? 6.347 12.160 -4.700 1.00 95.00 103 ALA A CA 1
ATOM 801 C C . ALA A 1 103 ? 7.203 12.564 -5.918 1.00 95.00 103 ALA A C 1
ATOM 803 O O . ALA A 1 103 ? 6.664 12.724 -7.009 1.00 95.00 103 ALA A O 1
ATOM 804 N N . THR A 1 104 ? 8.521 12.682 -5.747 1.00 96.69 104 THR A N 1
ATOM 805 C CA . THR A 1 104 ? 9.487 13.015 -6.805 1.00 96.69 104 THR A CA 1
ATOM 806 C C . THR A 1 104 ? 10.108 11.752 -7.398 1.00 96.69 104 THR A C 1
ATOM 808 O O . THR A 1 104 ? 10.193 11.603 -8.619 1.00 96.69 104 THR A O 1
ATOM 811 N N . LEU A 1 105 ? 10.490 10.800 -6.541 1.00 97.62 105 LEU A N 1
ATOM 812 C CA . LEU A 1 105 ? 11.138 9.555 -6.953 1.00 97.62 105 LEU A CA 1
ATOM 813 C C . LEU A 1 105 ? 10.210 8.658 -7.782 1.00 97.62 105 LEU A C 1
ATOM 815 O O . LEU A 1 105 ? 10.654 8.065 -8.763 1.00 97.62 105 LEU A O 1
ATOM 819 N N . ALA A 1 106 ? 8.922 8.563 -7.434 1.00 97.75 106 ALA A N 1
ATOM 820 C CA . ALA A 1 106 ? 8.007 7.663 -8.134 1.00 97.75 106 ALA A CA 1
ATOM 821 C C . ALA A 1 106 ? 7.750 8.067 -9.602 1.00 97.75 106 ALA A C 1
ATOM 823 O O . ALA A 1 106 ? 7.933 7.210 -10.472 1.00 97.75 106 ALA A O 1
ATOM 824 N N . PRO A 1 107 ? 7.422 9.333 -9.939 1.00 97.44 107 PRO A N 1
ATOM 825 C CA . PRO A 1 107 ? 7.339 9.773 -11.335 1.00 97.44 107 PRO A CA 1
ATOM 826 C C . PRO A 1 107 ? 8.662 9.631 -12.099 1.00 97.44 107 PRO A C 1
ATOM 828 O O . PRO A 1 107 ? 8.663 9.288 -13.283 1.00 97.44 107 PRO A O 1
ATOM 831 N N . TRP A 1 108 ? 9.798 9.846 -11.429 1.00 97.31 108 TRP A N 1
ATOM 832 C CA . TRP A 1 108 ? 11.114 9.673 -12.043 1.00 97.31 108 TRP A CA 1
ATOM 833 C C . TRP A 1 108 ? 11.382 8.201 -12.401 1.00 97.31 108 TRP A C 1
ATOM 835 O O . TRP A 1 108 ? 11.699 7.886 -13.551 1.00 97.31 108 TRP A O 1
ATOM 845 N N . LEU A 1 109 ? 11.150 7.269 -11.469 1.00 97.44 109 LEU A N 1
ATOM 846 C CA . LEU A 1 109 ? 11.258 5.822 -11.710 1.00 97.44 109 LEU A CA 1
ATOM 847 C C . LEU A 1 109 ? 10.252 5.341 -12.760 1.00 97.44 109 LEU A C 1
ATOM 849 O O . LEU A 1 109 ? 10.552 4.464 -13.572 1.00 97.44 109 LEU A O 1
ATOM 853 N N . ARG A 1 110 ? 9.066 5.954 -12.803 1.00 97.44 110 ARG A N 1
ATOM 854 C CA . ARG A 1 110 ? 8.024 5.670 -13.793 1.00 97.44 110 ARG A CA 1
ATOM 855 C C . ARG A 1 110 ? 8.474 5.966 -15.224 1.00 97.44 110 ARG A C 1
ATOM 857 O O . ARG A 1 110 ? 8.008 5.278 -16.139 1.00 97.44 110 ARG A O 1
ATOM 864 N N . GLY A 1 111 ? 9.375 6.933 -15.411 1.00 96.12 111 GLY A N 1
ATOM 865 C CA . GLY A 1 111 ? 10.047 7.220 -16.683 1.00 96.12 111 GLY A CA 1
ATOM 866 C C . GLY A 1 111 ? 11.084 6.166 -17.094 1.00 96.12 111 GLY A C 1
ATOM 867 O O . GLY A 1 111 ? 11.335 5.995 -18.282 1.00 96.12 111 GLY A O 1
ATOM 868 N N . HIS A 1 112 ? 11.612 5.396 -16.139 1.00 96.12 112 HIS A N 1
ATOM 869 C CA . HIS A 1 112 ? 12.660 4.385 -16.348 1.00 96.12 112 HIS A CA 1
ATOM 870 C C . HIS A 1 112 ? 12.128 2.941 -16.331 1.00 96.12 112 HIS A C 1
ATOM 872 O O . HIS A 1 112 ? 12.885 1.973 -16.347 1.00 96.12 112 HIS A O 1
ATOM 878 N N . ILE A 1 113 ? 10.810 2.756 -16.323 1.00 95.38 113 ILE A N 1
ATOM 879 C CA . ILE A 1 113 ? 10.180 1.435 -16.190 1.00 95.38 113 ILE A CA 1
ATOM 880 C C . ILE A 1 113 ? 10.503 0.472 -17.344 1.00 95.38 113 ILE A C 1
ATOM 882 O O . ILE A 1 113 ? 10.626 -0.735 -17.132 1.00 95.38 113 ILE A O 1
ATOM 886 N N . ASP A 1 114 ? 10.680 0.995 -18.559 1.00 93.38 114 ASP A N 1
ATOM 887 C CA . ASP A 1 114 ? 11.066 0.182 -19.715 1.00 93.38 114 ASP A CA 1
ATOM 888 C C . ASP A 1 114 ? 12.554 -0.205 -19.650 1.00 93.38 114 ASP A C 1
ATOM 890 O O . ASP A 1 114 ? 12.920 -1.293 -20.092 1.00 93.38 114 ASP A O 1
ATOM 894 N N . TRP A 1 115 ? 13.396 0.616 -19.007 1.00 95.00 115 TRP A N 1
ATOM 895 C CA . TRP A 1 115 ? 14.776 0.240 -18.694 1.00 95.00 115 TRP A CA 1
ATOM 896 C C . TRP A 1 115 ? 14.807 -0.934 -17.710 1.00 95.00 115 TRP A C 1
ATOM 898 O O . TRP A 1 115 ? 15.461 -1.933 -18.003 1.00 95.00 115 TRP A O 1
ATOM 908 N N . PHE A 1 116 ? 14.021 -0.890 -16.624 1.00 95.44 116 PHE A N 1
ATOM 909 C CA . PHE A 1 116 ? 13.910 -2.001 -15.664 1.00 95.44 116 PHE A CA 1
ATOM 910 C C . PHE A 1 116 ? 13.448 -3.308 -16.312 1.00 95.44 116 PHE A C 1
ATOM 912 O O . PHE A 1 116 ? 13.956 -4.376 -15.978 1.00 95.44 116 PHE A O 1
ATOM 919 N N . ARG A 1 117 ? 12.529 -3.247 -17.284 1.00 94.62 117 ARG A N 1
ATOM 920 C CA . ARG A 1 117 ? 12.082 -4.432 -18.037 1.00 94.62 117 ARG A CA 1
ATOM 921 C C . ARG A 1 117 ? 13.231 -5.141 -18.767 1.00 94.62 117 ARG A C 1
ATOM 923 O O . ARG A 1 117 ? 13.172 -6.360 -18.960 1.00 94.62 117 ARG A O 1
ATOM 930 N N . GLY A 1 118 ? 14.250 -4.386 -19.174 1.00 93.56 118 GLY A N 1
ATOM 931 C CA . GLY A 1 118 ? 15.465 -4.891 -19.806 1.00 93.56 118 GLY A CA 1
ATOM 932 C C . GLY A 1 118 ? 16.509 -5.437 -18.829 1.00 93.56 118 GLY A C 1
ATOM 933 O O . GLY A 1 118 ? 17.469 -6.055 -19.283 1.00 93.56 118 GLY A O 1
ATOM 934 N N . GLN A 1 119 ? 16.329 -5.267 -17.515 1.00 93.69 119 GLN A N 1
ATOM 935 C CA . GLN A 1 119 ? 17.303 -5.691 -16.509 1.00 93.69 119 GLN A CA 1
ATOM 936 C C . GLN A 1 119 ? 16.985 -7.062 -15.917 1.00 93.69 119 GLN A C 1
ATOM 938 O O . GLN A 1 119 ? 15.832 -7.394 -15.645 1.00 93.69 119 GLN A O 1
ATOM 943 N N . ARG A 1 120 ? 18.036 -7.833 -15.607 1.00 92.38 120 ARG A N 1
ATOM 944 C CA . ARG A 1 120 ? 17.914 -9.156 -14.965 1.00 92.38 120 ARG A CA 1
ATOM 945 C C . ARG A 1 120 ? 17.216 -9.121 -13.601 1.00 92.38 120 ARG A C 1
ATOM 947 O O . ARG A 1 120 ? 16.597 -10.104 -13.215 1.00 92.38 120 ARG A O 1
ATOM 954 N N . TYR A 1 121 ? 17.318 -7.995 -12.899 1.00 91.88 121 TYR A N 1
ATOM 955 C CA . TYR A 1 121 ? 16.710 -7.744 -11.589 1.00 91.88 121 TYR A CA 1
ATOM 956 C C . TYR A 1 121 ? 15.387 -6.963 -11.692 1.00 91.88 121 TYR A C 1
ATOM 958 O O . TYR A 1 121 ? 14.801 -6.604 -10.677 1.00 91.88 121 TYR A O 1
ATOM 966 N N . GLY A 1 122 ? 14.874 -6.700 -12.902 1.00 93.44 122 GLY A N 1
ATOM 967 C CA . GLY A 1 122 ? 13.629 -5.945 -13.084 1.00 93.44 122 GLY A CA 1
ATOM 968 C C . GLY A 1 122 ? 12.413 -6.597 -12.422 1.00 93.44 122 GLY A C 1
ATOM 969 O O . GLY A 1 122 ? 11.480 -5.907 -12.024 1.00 93.44 122 GLY A O 1
ATOM 970 N N . GLY A 1 123 ? 12.437 -7.923 -12.281 1.00 93.62 123 GLY A N 1
ATOM 971 C CA . GLY A 1 123 ? 11.423 -8.659 -11.536 1.00 93.62 123 GLY A CA 1
ATOM 972 C C . GLY A 1 123 ? 11.418 -8.325 -10.040 1.00 93.62 123 GLY A C 1
ATOM 973 O O . GLY A 1 123 ? 10.373 -7.990 -9.495 1.00 93.62 123 GLY A O 1
ATOM 974 N N . GLU A 1 124 ? 12.595 -8.309 -9.410 1.00 95.88 124 GLU A N 1
ATOM 975 C CA . GLU A 1 124 ? 12.768 -7.944 -7.996 1.00 95.88 124 GLU A CA 1
ATOM 976 C C . GLU A 1 124 ? 12.275 -6.521 -7.719 1.00 95.88 124 GLU A C 1
ATOM 978 O O . GLU A 1 124 ? 11.498 -6.312 -6.792 1.00 95.88 124 GLU A O 1
ATOM 983 N N . PHE A 1 125 ? 12.615 -5.566 -8.592 1.00 96.56 125 PHE A N 1
ATOM 984 C CA . PHE A 1 125 ? 12.084 -4.204 -8.514 1.00 96.56 125 PHE A CA 1
ATOM 985 C C . PHE A 1 125 ? 10.548 -4.172 -8.521 1.00 96.56 125 PHE A C 1
ATOM 987 O O . PHE A 1 125 ? 9.936 -3.470 -7.716 1.00 96.56 125 PHE A O 1
ATOM 994 N N . PHE A 1 126 ? 9.902 -4.926 -9.416 1.00 95.81 126 PHE A N 1
ATOM 995 C CA . PHE A 1 126 ? 8.440 -4.929 -9.517 1.00 95.81 126 PHE A CA 1
ATOM 996 C C . PHE A 1 126 ? 7.766 -5.635 -8.333 1.00 95.81 126 PHE A C 1
ATOM 998 O O . PHE A 1 126 ? 6.730 -5.153 -7.867 1.00 95.81 126 PHE A O 1
ATOM 1005 N N . ASP A 1 127 ? 8.350 -6.721 -7.826 1.00 94.56 127 ASP A N 1
ATOM 1006 C CA . ASP A 1 127 ? 7.851 -7.435 -6.648 1.00 94.56 127 ASP A CA 1
ATOM 1007 C C . ASP A 1 127 ? 7.972 -6.574 -5.383 1.00 94.56 127 ASP A C 1
ATOM 1009 O O . ASP A 1 127 ? 7.001 -6.436 -4.634 1.00 94.56 127 ASP A O 1
ATOM 1013 N N . GLU A 1 128 ? 9.125 -5.932 -5.164 1.00 97.44 128 GLU A N 1
ATOM 1014 C CA . GLU A 1 128 ? 9.325 -5.029 -4.028 1.00 97.44 128 GLU A CA 1
ATOM 1015 C C . GLU A 1 128 ? 8.373 -3.836 -4.073 1.00 97.44 128 GLU A C 1
ATOM 1017 O O . GLU A 1 128 ? 7.787 -3.471 -3.053 1.00 97.44 128 GLU A O 1
ATOM 1022 N N . LEU A 1 129 ? 8.176 -3.252 -5.257 1.00 97.00 129 LEU A N 1
ATOM 1023 C CA . LEU A 1 129 ? 7.261 -2.138 -5.468 1.00 97.00 129 LEU A CA 1
ATOM 1024 C C . LEU A 1 129 ? 5.801 -2.524 -5.165 1.00 97.00 129 LEU A C 1
ATOM 1026 O O . LEU A 1 129 ? 5.075 -1.770 -4.506 1.00 97.00 129 LEU A O 1
ATOM 1030 N N . GLY A 1 130 ? 5.364 -3.701 -5.616 1.00 94.50 130 GLY A N 1
ATOM 1031 C CA . GLY A 1 130 ? 4.047 -4.238 -5.273 1.00 94.50 130 GLY A CA 1
ATOM 1032 C C . GLY A 1 130 ? 3.909 -4.457 -3.766 1.00 94.50 130 GLY A C 1
ATOM 1033 O O . GLY A 1 130 ? 2.989 -3.936 -3.136 1.00 94.50 130 GLY A O 1
ATOM 1034 N N . ALA A 1 131 ? 4.885 -5.136 -3.160 1.00 94.94 131 ALA A N 1
ATOM 1035 C CA . ALA A 1 131 ? 4.879 -5.448 -1.736 1.00 94.94 131 ALA A CA 1
ATOM 1036 C C . ALA A 1 131 ? 4.851 -4.193 -0.848 1.00 94.94 131 ALA A C 1
ATOM 1038 O O . ALA A 1 131 ? 4.096 -4.146 0.131 1.00 94.94 131 ALA A O 1
ATOM 1039 N N . ILE A 1 132 ? 5.649 -3.168 -1.175 1.00 97.12 132 ILE A N 1
ATOM 1040 C CA . ILE A 1 132 ? 5.703 -1.944 -0.372 1.00 97.12 132 ILE A CA 1
ATOM 1041 C C . ILE A 1 132 ? 4.423 -1.124 -0.516 1.00 97.12 132 ILE A C 1
ATOM 1043 O O . ILE A 1 132 ? 3.887 -0.675 0.493 1.00 97.12 132 ILE A O 1
ATOM 1047 N N . THR A 1 133 ? 3.860 -1.001 -1.721 1.00 96.25 133 THR A N 1
ATOM 1048 C CA . THR A 1 133 ? 2.603 -0.259 -1.914 1.00 96.25 133 THR A CA 1
ATOM 1049 C C . THR A 1 133 ? 1.405 -0.948 -1.257 1.00 96.25 133 THR A C 1
ATOM 1051 O O . THR A 1 133 ? 0.585 -0.264 -0.644 1.00 96.25 133 THR A O 1
ATOM 1054 N N . ASP A 1 134 ? 1.336 -2.282 -1.270 1.00 91.56 134 ASP A N 1
ATOM 1055 C CA . ASP A 1 134 ? 0.319 -3.041 -0.527 1.00 91.56 134 ASP A CA 1
ATOM 1056 C C . ASP A 1 134 ? 0.477 -2.890 0.992 1.00 91.56 134 ASP A C 1
ATOM 1058 O O . ASP A 1 134 ? -0.504 -2.895 1.742 1.00 91.56 134 ASP A O 1
ATOM 1062 N N . ARG A 1 135 ? 1.715 -2.759 1.482 1.00 92.44 135 ARG A N 1
ATOM 1063 C CA . ARG A 1 135 ? 1.987 -2.477 2.897 1.00 92.44 135 ARG A CA 1
ATOM 1064 C C . ARG A 1 135 ? 1.573 -1.054 3.274 1.00 92.44 135 ARG A C 1
ATOM 1066 O O . ARG A 1 135 ? 0.955 -0.880 4.320 1.00 92.44 135 ARG A O 1
ATOM 1073 N N . CYS A 1 136 ? 1.851 -0.067 2.423 1.00 93.25 136 CYS A N 1
ATOM 1074 C CA . CYS A 1 136 ? 1.399 1.313 2.602 1.00 93.25 136 CYS A CA 1
ATOM 1075 C C . CYS A 1 136 ? -0.128 1.402 2.625 1.00 93.25 136 CYS A C 1
ATOM 1077 O O . CYS A 1 136 ? -0.686 1.980 3.552 1.00 93.25 136 CYS A O 1
ATOM 1079 N N . GLN A 1 137 ? -0.805 0.777 1.657 1.00 90.69 137 GLN A N 1
ATOM 1080 C CA . GLN A 1 137 ? -2.265 0.780 1.587 1.00 90.69 137 GLN A CA 1
ATOM 1081 C C . GLN A 1 137 ? -2.880 0.157 2.843 1.00 90.69 137 GLN A C 1
ATOM 1083 O O . GLN A 1 137 ? -3.780 0.741 3.432 1.00 90.69 137 GLN A O 1
ATOM 1088 N N . ARG A 1 138 ? -2.352 -0.983 3.308 1.00 85.00 138 ARG A N 1
ATOM 1089 C CA . ARG A 1 138 ? -2.803 -1.595 4.566 1.00 85.00 138 ARG A CA 1
ATOM 1090 C C . ARG A 1 138 ? -2.585 -0.690 5.773 1.00 85.00 138 ARG A C 1
ATOM 1092 O O . ARG A 1 138 ? -3.452 -0.650 6.631 1.00 85.00 138 ARG A O 1
ATOM 1099 N N . ALA A 1 139 ? -1.470 0.033 5.837 1.00 85.44 139 ALA A N 1
ATOM 1100 C CA . ALA A 1 139 ? -1.197 0.964 6.930 1.00 85.44 139 ALA A CA 1
ATOM 1101 C C . ALA A 1 139 ? -2.157 2.164 6.948 1.00 85.44 139 ALA A C 1
ATOM 1103 O O . ALA A 1 139 ? -2.516 2.635 8.020 1.00 85.44 139 ALA A O 1
ATOM 1104 N N . ILE A 1 140 ? -2.570 2.643 5.771 1.00 84.31 140 ILE A N 1
ATOM 1105 C CA . ILE A 1 140 ? -3.534 3.742 5.623 1.00 84.31 140 ILE A CA 1
ATOM 1106 C C . ILE A 1 140 ? -4.959 3.264 5.925 1.00 84.31 140 ILE A C 1
ATOM 1108 O O . ILE A 1 140 ? -5.689 3.909 6.675 1.00 84.31 140 ILE A O 1
ATOM 1112 N N . ASP A 1 141 ? -5.360 2.137 5.331 1.00 77.81 141 ASP A N 1
ATOM 1113 C CA . ASP A 1 141 ? -6.732 1.630 5.408 1.00 77.81 141 ASP A CA 1
ATOM 1114 C C . ASP A 1 141 ? -7.038 0.936 6.734 1.00 77.81 141 ASP A C 1
ATOM 1116 O O . ASP A 1 141 ? -8.210 0.796 7.091 1.00 77.81 141 ASP A O 1
ATOM 1120 N N . ALA A 1 142 ? -6.016 0.480 7.465 1.00 63.34 142 ALA A N 1
ATOM 1121 C CA . ALA A 1 142 ? -6.189 -0.033 8.814 1.00 63.34 142 ALA A CA 1
ATOM 1122 C C . ALA A 1 142 ? -6.528 1.140 9.744 1.00 63.34 142 ALA A C 1
ATOM 1124 O O . ALA A 1 142 ? -5.676 1.990 10.004 1.00 63.34 142 ALA A O 1
ATOM 1125 N N . PRO A 1 143 ? -7.752 1.215 10.301 1.00 53.69 143 PRO A N 1
ATOM 1126 C CA . PRO A 1 143 ? -8.050 2.251 11.271 1.00 53.69 143 PRO A CA 1
ATOM 1127 C C . PRO A 1 143 ? -7.181 1.995 12.508 1.00 53.69 143 PRO A C 1
ATOM 1129 O O . PRO A 1 143 ? -7.171 0.852 12.982 1.00 53.69 143 PRO A O 1
ATOM 1132 N N . PRO A 1 144 ? -6.540 3.024 13.090 1.00 51.12 144 PRO A N 1
ATOM 1133 C CA . PRO A 1 144 ? -5.551 2.867 14.163 1.00 51.12 144 PRO A CA 1
ATOM 1134 C C . PRO A 1 144 ? -6.058 2.100 15.405 1.00 51.12 144 PRO A C 1
ATOM 1136 O O . PRO A 1 144 ? -5.257 1.594 16.181 1.00 51.12 144 PRO A O 1
ATOM 1139 N N . ASN A 1 145 ? -7.384 1.932 15.565 1.00 48.59 145 ASN A N 1
ATOM 1140 C CA . ASN A 1 145 ? -8.016 1.332 16.748 1.00 48.59 145 ASN A CA 1
ATOM 1141 C C . ASN A 1 145 ? -8.931 0.106 16.471 1.00 48.59 145 ASN A C 1
ATOM 1143 O O . ASN A 1 145 ? -9.652 -0.335 17.370 1.00 48.59 145 ASN A O 1
ATOM 1147 N N . ARG A 1 146 ? -8.967 -0.477 15.259 1.00 51.50 146 ARG A N 1
ATOM 1148 C CA . ARG A 1 146 ? -10.004 -1.479 14.883 1.00 51.50 146 ARG A CA 1
ATOM 1149 C C . ARG A 1 146 ? -9.659 -2.965 15.018 1.00 51.50 146 ARG A C 1
ATOM 1151 O O . ARG A 1 146 ? -10.373 -3.795 14.462 1.00 51.50 146 ARG A O 1
ATOM 1158 N N . ALA A 1 147 ? -8.745 -3.331 15.914 1.00 60.47 147 ALA A N 1
ATOM 1159 C CA . ALA A 1 147 ? -8.919 -4.628 16.569 1.00 60.47 147 ALA A CA 1
ATOM 1160 C C . ALA A 1 147 ? -10.211 -4.652 17.407 1.00 60.47 147 ALA A C 1
ATOM 1162 O O . ALA A 1 147 ? -10.636 -5.736 17.772 1.00 60.47 147 ALA A O 1
ATOM 1163 N N . THR A 1 148 ? -10.852 -3.501 17.684 1.00 66.75 148 THR A N 1
ATOM 1164 C CA . THR A 1 148 ? -12.058 -3.390 18.521 1.00 66.75 148 THR A CA 1
ATOM 1165 C C . THR A 1 148 ? -13.051 -2.327 18.018 1.00 66.75 148 THR A C 1
ATOM 1167 O O . THR A 1 148 ? -12.679 -1.183 17.792 1.00 66.75 148 THR A O 1
ATOM 1170 N N . ILE A 1 149 ? -14.341 -2.660 17.901 1.00 81.50 149 ILE A N 1
ATOM 1171 C CA . ILE A 1 149 ? -15.455 -1.740 17.597 1.00 81.50 149 ILE A CA 1
ATOM 1172 C C . ILE A 1 149 ? -16.462 -1.786 18.750 1.00 81.50 149 ILE A C 1
ATOM 1174 O O . ILE A 1 149 ? -16.952 -2.859 19.085 1.00 81.50 149 ILE A O 1
ATOM 1178 N N . THR A 1 150 ? -16.832 -0.653 19.346 1.00 83.75 150 THR A N 1
ATOM 1179 C CA . THR A 1 150 ? -17.886 -0.628 20.378 1.00 83.75 150 THR A CA 1
ATOM 1180 C C . THR A 1 150 ? -19.262 -0.883 19.756 1.00 83.75 150 THR A C 1
ATOM 1182 O O . THR A 1 150 ? -19.688 -0.156 18.863 1.00 83.75 150 THR A O 1
ATOM 1185 N N . VAL A 1 151 ? -19.972 -1.900 20.247 1.00 89.88 151 VAL A N 1
ATOM 1186 C CA . VAL A 1 151 ? -21.275 -2.346 19.718 1.00 89.88 151 VAL A CA 1
ATOM 1187 C C . VAL A 1 151 ? -22.434 -1.731 20.508 1.00 89.88 151 VAL A C 1
ATOM 1189 O O . VAL A 1 151 ? -23.410 -1.239 19.938 1.00 89.88 151 VAL A O 1
ATOM 1192 N N . GLY A 1 152 ? -22.337 -1.732 21.839 1.00 89.81 152 GLY A N 1
ATOM 1193 C CA . GLY A 1 152 ? -23.392 -1.233 22.724 1.00 89.81 152 GLY A CA 1
ATOM 1194 C C . GLY A 1 152 ? -23.297 -1.789 24.147 1.00 89.81 152 GLY A C 1
ATOM 1195 O O . GLY A 1 152 ? -22.323 -2.468 24.463 1.00 89.81 152 GLY A O 1
ATOM 1196 N N . PRO A 1 153 ? -24.282 -1.508 25.014 1.00 92.38 153 PRO A N 1
ATOM 1197 C CA . PRO A 1 153 ? -24.290 -1.988 26.393 1.00 92.38 153 PRO A CA 1
ATOM 1198 C C . PRO A 1 153 ? -24.509 -3.510 26.459 1.00 92.38 153 PRO A C 1
ATOM 1200 O O . PRO A 1 153 ? -25.189 -4.088 25.612 1.00 92.38 153 PRO A O 1
ATOM 1203 N N . CYS A 1 154 ? -23.940 -4.175 27.465 1.00 94.12 154 CYS A N 1
ATOM 1204 C CA . CYS A 1 154 ? -23.986 -5.633 27.608 1.00 94.12 154 CYS A CA 1
ATOM 1205 C C . CYS A 1 154 ? -25.409 -6.175 27.842 1.00 94.12 154 CYS A C 1
ATOM 1207 O O . CYS A 1 154 ? -26.064 -5.787 28.799 1.00 94.12 154 CYS A O 1
ATOM 1209 N N . PRO A 1 155 ? -25.919 -7.136 27.062 1.00 94.62 155 PRO A N 1
ATOM 1210 C CA . PRO A 1 155 ? -27.281 -7.631 27.257 1.00 94.62 155 PRO A CA 1
ATOM 1211 C C . PRO A 1 155 ? -27.417 -8.629 28.423 1.00 94.62 155 PRO A C 1
ATOM 1213 O O . PRO A 1 155 ? -28.466 -9.262 28.568 1.00 94.62 155 PRO A O 1
ATOM 1216 N N . GLN A 1 156 ? -26.348 -8.880 29.183 1.00 93.56 156 GLN A N 1
ATOM 1217 C CA . GLN A 1 156 ? -26.329 -9.903 30.222 1.00 93.56 156 GLN A CA 1
ATOM 1218 C C . GLN A 1 156 ? -26.936 -9.381 31.526 1.00 93.56 156 GLN A C 1
ATOM 1220 O O . GLN A 1 156 ? -26.630 -8.268 31.947 1.00 93.56 156 GLN A O 1
ATOM 1225 N N . LEU A 1 157 ? -27.790 -10.191 32.153 1.00 90.06 157 LEU A N 1
ATOM 1226 C CA . LEU A 1 157 ? -28.351 -9.922 33.475 1.00 90.06 157 LEU A CA 1
ATOM 1227 C C . LEU A 1 157 ? -27.387 -10.434 34.552 1.00 90.06 157 LEU A C 1
ATOM 1229 O O . LEU A 1 157 ? -26.916 -11.568 34.477 1.00 90.06 157 LEU A O 1
ATOM 1233 N N . ALA A 1 158 ? -27.102 -9.577 35.520 1.00 81.94 158 ALA A N 1
ATOM 1234 C CA . ALA A 1 158 ? -26.433 -9.857 36.781 1.00 81.94 158 ALA A CA 1
ATOM 1235 C C . ALA A 1 158 ? -27.464 -9.826 37.928 1.00 81.94 158 ALA A C 1
ATOM 1237 O O . ALA A 1 158 ? -28.633 -9.499 37.720 1.00 81.94 158 ALA A O 1
ATOM 1238 N N . GLU A 1 159 ? -27.036 -10.148 39.149 1.00 81.94 159 GLU A N 1
ATOM 1239 C CA . GLU A 1 159 ? -27.917 -10.217 40.329 1.00 81.94 159 GLU A CA 1
ATOM 1240 C C . GLU A 1 159 ? -28.627 -8.890 40.641 1.00 81.94 159 GLU A C 1
ATOM 1242 O O . GLU A 1 159 ? -29.755 -8.883 41.125 1.00 81.94 159 GLU A O 1
ATOM 1247 N N . THR A 1 160 ? -27.991 -7.761 40.324 1.00 83.56 160 THR A N 1
ATOM 1248 C CA . THR A 1 160 ? -28.488 -6.408 40.612 1.00 83.56 160 THR A CA 1
ATOM 1249 C C . THR A 1 160 ? -29.104 -5.703 39.398 1.00 83.56 160 THR A C 1
ATOM 1251 O O . THR A 1 160 ? -29.394 -4.509 39.464 1.00 83.56 160 THR A O 1
ATOM 1254 N N . GLY A 1 161 ? -29.319 -6.417 38.285 1.00 87.62 161 GLY A N 1
ATOM 1255 C CA . GLY A 1 161 ? -29.853 -5.865 37.034 1.00 87.62 161 GLY A CA 1
ATOM 1256 C C . GLY A 1 161 ? -28.941 -6.131 35.838 1.00 87.62 161 GLY A C 1
ATOM 1257 O O . GLY A 1 161 ? -28.158 -7.075 35.837 1.00 87.62 161 GLY A O 1
ATOM 1258 N N . TYR A 1 162 ? -29.031 -5.328 34.777 1.00 90.31 162 TYR A N 1
ATOM 1259 C CA . TYR A 1 162 ? -28.152 -5.504 33.617 1.00 90.31 162 TYR A CA 1
ATOM 1260 C C . TYR A 1 162 ? -26.682 -5.218 33.956 1.00 90.31 162 TYR A C 1
ATOM 1262 O O . TYR A 1 162 ? -26.366 -4.258 34.656 1.00 90.31 162 TYR A O 1
ATOM 1270 N N . CYS A 1 163 ? -25.773 -6.001 33.374 1.00 90.50 163 CYS A N 1
ATOM 1271 C CA . CYS A 1 163 ? -24.333 -5.781 33.459 1.00 90.50 163 CYS A CA 1
ATOM 1272 C C . CYS A 1 163 ? -23.984 -4.337 33.033 1.00 90.50 163 CYS A C 1
ATOM 1274 O O . CYS A 1 163 ? -24.413 -3.903 31.957 1.00 90.50 163 CYS A O 1
ATOM 1276 N N . PRO A 1 164 ? -23.195 -3.581 33.817 1.00 89.12 164 PRO A N 1
ATOM 1277 C CA . PRO A 1 164 ? -22.848 -2.196 33.483 1.00 89.12 164 PRO A CA 1
ATOM 1278 C C . PRO A 1 164 ? -21.841 -2.090 32.324 1.00 89.12 164 PRO A C 1
ATOM 1280 O O . PRO A 1 164 ? -21.591 -0.997 31.821 1.00 89.12 164 PRO A O 1
ATOM 1283 N N . GLY A 1 165 ? -21.279 -3.218 31.884 1.00 87.94 165 GLY A N 1
ATOM 1284 C CA . GLY A 1 165 ? -20.264 -3.277 30.843 1.00 87.94 165 GLY A CA 1
ATOM 1285 C C . GLY A 1 165 ? -20.761 -2.965 29.432 1.00 87.94 165 GLY A C 1
ATOM 1286 O O . GLY A 1 165 ? -21.956 -2.970 29.120 1.00 87.94 165 GLY A O 1
ATOM 1287 N N . TRP A 1 166 ? -19.787 -2.761 28.548 1.00 90.62 166 TRP A N 1
ATOM 1288 C CA . TRP A 1 166 ? -19.973 -2.518 27.121 1.00 90.62 166 TRP A CA 1
ATOM 1289 C C . TRP A 1 166 ? -19.436 -3.677 26.286 1.00 90.62 166 TRP A C 1
ATOM 1291 O O . TRP A 1 166 ? -18.395 -4.256 26.587 1.00 90.62 166 TRP A O 1
ATOM 1301 N N . VAL A 1 167 ? -20.143 -3.992 25.207 1.00 92.44 167 VAL A N 1
ATOM 1302 C CA . VAL A 1 167 ? -19.751 -4.995 24.222 1.00 92.44 167 VAL A CA 1
ATOM 1303 C C . VAL A 1 167 ? -18.860 -4.353 23.169 1.00 92.44 167 VAL A C 1
ATOM 1305 O O . VAL A 1 167 ? -19.230 -3.341 22.564 1.00 92.44 167 VAL A O 1
ATOM 1308 N N . ARG A 1 168 ? -17.712 -4.978 22.910 1.00 91.19 168 ARG A N 1
ATOM 1309 C CA . ARG A 1 168 ? -16.812 -4.645 21.805 1.00 91.19 168 ARG A CA 1
ATOM 1310 C C . ARG A 1 168 ? -16.720 -5.821 20.836 1.00 91.19 168 ARG A C 1
ATOM 1312 O O . ARG A 1 168 ? -16.587 -6.957 21.273 1.00 91.19 168 ARG A O 1
ATOM 1319 N N . ALA A 1 169 ? -16.784 -5.554 19.538 1.00 89.94 169 ALA A N 1
ATOM 1320 C CA . ALA A 1 169 ? -16.471 -6.499 18.477 1.00 89.94 169 ALA A CA 1
ATOM 1321 C C . ALA A 1 169 ? -14.972 -6.458 18.201 1.00 89.94 169 ALA A C 1
ATOM 1323 O O . ALA A 1 169 ? -14.452 -5.418 17.814 1.00 89.94 169 ALA A O 1
ATOM 1324 N N . ILE A 1 170 ? -14.302 -7.577 18.421 1.00 86.31 170 ILE A N 1
ATOM 1325 C CA . ILE A 1 170 ? -12.878 -7.774 18.237 1.00 86.31 170 ILE A CA 1
ATOM 1326 C C . ILE A 1 170 ? -12.631 -8.437 16.880 1.00 86.31 170 ILE A C 1
ATOM 1328 O O . ILE A 1 170 ? -13.208 -9.488 16.597 1.00 86.31 170 ILE A O 1
ATOM 1332 N N . ILE A 1 171 ? -11.796 -7.824 16.039 1.00 83.75 171 ILE A N 1
ATOM 1333 C CA . ILE A 1 171 ? -11.510 -8.273 14.664 1.00 83.75 171 ILE A CA 1
ATOM 1334 C C . ILE A 1 171 ? -9.995 -8.513 14.529 1.00 83.75 171 ILE A C 1
ATOM 1336 O O . ILE A 1 171 ? -9.262 -7.611 14.127 1.00 83.75 171 ILE A O 1
ATOM 1340 N N . PRO A 1 172 ? -9.503 -9.698 14.929 1.00 73.19 172 PRO A N 1
ATOM 1341 C CA . PRO A 1 172 ? -8.087 -10.047 14.838 1.00 73.19 172 PRO A CA 1
ATOM 1342 C C . PRO A 1 172 ? -7.700 -10.514 13.421 1.00 73.19 172 PRO A C 1
ATOM 1344 O O . PRO A 1 172 ? -8.521 -11.071 12.701 1.00 73.19 172 PRO A O 1
ATOM 1347 N N . GLU A 1 173 ? -6.430 -10.342 13.035 1.00 61.53 173 GLU A N 1
ATOM 1348 C CA . GLU A 1 173 ? -5.924 -10.693 11.690 1.00 61.53 173 GLU A CA 1
ATOM 1349 C C . GLU A 1 173 ? -5.932 -12.200 11.385 1.00 61.53 173 GLU A C 1
ATOM 1351 O O . GLU A 1 173 ? -6.191 -12.604 10.255 1.00 61.53 173 GLU A O 1
ATOM 1356 N N . GLN A 1 174 ? -5.629 -13.041 12.380 1.00 70.50 174 GLN A N 1
ATOM 1357 C CA . GLN A 1 174 ? -5.416 -14.485 12.187 1.00 70.50 174 GLN A CA 1
ATOM 1358 C C . GLN A 1 174 ? -6.499 -15.369 12.821 1.00 70.50 174 GLN A C 1
ATOM 1360 O O . GLN A 1 174 ? -6.383 -16.594 12.810 1.00 70.50 174 GLN A O 1
ATOM 1365 N N . GLN A 1 175 ? -7.539 -14.778 13.416 1.00 74.75 175 GLN A N 1
ATOM 1366 C CA . GLN A 1 175 ? -8.583 -15.515 14.133 1.00 74.75 175 GLN A CA 1
ATOM 1367 C C . GLN A 1 175 ? -9.980 -15.014 13.739 1.00 74.75 175 GLN A C 1
ATOM 1369 O O . GLN A 1 175 ? -10.120 -13.889 13.259 1.00 74.75 175 GLN A O 1
ATOM 1374 N N . PRO A 1 176 ? -11.040 -15.817 13.941 1.00 85.06 176 PRO A N 1
ATOM 1375 C CA . PRO A 1 176 ? -12.404 -15.353 13.728 1.00 85.06 176 PRO A CA 1
ATOM 1376 C C . PRO A 1 176 ? -12.743 -14.143 14.607 1.00 85.06 176 PRO A C 1
ATOM 1378 O O . PRO A 1 176 ? -12.374 -14.085 15.783 1.00 85.06 176 PRO A O 1
ATOM 1381 N N . ALA A 1 177 ? -13.490 -13.194 14.043 1.00 88.69 177 ALA A N 1
ATOM 1382 C CA . ALA A 1 177 ? -13.994 -12.051 14.790 1.00 88.69 177 ALA A CA 1
ATOM 1383 C C . ALA A 1 177 ? -15.009 -12.491 15.857 1.00 88.69 177 ALA A C 1
ATOM 1385 O O . ALA A 1 177 ? -15.910 -13.293 15.592 1.00 88.69 177 ALA A O 1
ATOM 1386 N N . TYR A 1 178 ? -14.917 -11.913 17.050 1.00 92.38 178 TYR A N 1
ATOM 1387 C CA . TYR A 1 178 ? -15.811 -12.205 18.174 1.00 92.38 178 TYR A CA 1
ATOM 1388 C C . TYR A 1 178 ? -16.270 -10.913 18.843 1.00 92.38 178 TYR A C 1
ATOM 1390 O O . TYR A 1 178 ? -15.668 -9.870 18.654 1.00 92.38 178 TYR A O 1
ATOM 1398 N N . MET A 1 179 ? -17.348 -10.944 19.619 1.00 94.94 179 MET A N 1
ATOM 1399 C CA . MET A 1 179 ? -17.698 -9.848 20.524 1.00 94.94 179 MET A CA 1
ATOM 1400 C C . MET A 1 179 ? -17.415 -10.268 21.958 1.00 94.94 179 MET A C 1
ATOM 1402 O O . MET A 1 179 ? -17.612 -11.431 22.297 1.00 94.94 179 MET A O 1
ATOM 1406 N N . ALA A 1 180 ? -17.016 -9.334 22.811 1.00 94.00 180 ALA A N 1
ATOM 1407 C CA . ALA A 1 180 ? -16.870 -9.572 24.240 1.00 94.00 180 ALA A CA 1
ATOM 1408 C C . ALA A 1 180 ? -17.377 -8.375 25.047 1.00 94.00 180 ALA A C 1
ATOM 1410 O O . ALA A 1 180 ? -17.236 -7.224 24.627 1.00 94.00 180 ALA A O 1
ATOM 1411 N N . CYS A 1 181 ? -17.996 -8.650 26.194 1.00 92.75 181 CYS A N 1
ATOM 1412 C CA . CYS A 1 181 ? -18.251 -7.631 27.205 1.00 92.75 181 CYS A CA 1
ATOM 1413 C C . CYS A 1 181 ? -16.957 -7.338 27.965 1.00 92.75 181 CYS A C 1
ATOM 1415 O O . CYS A 1 181 ? -16.282 -8.272 28.377 1.00 92.75 181 CYS A O 1
ATOM 1417 N N . ILE A 1 182 ? -16.657 -6.062 28.200 1.00 85.25 182 ILE A N 1
ATOM 1418 C CA . ILE A 1 182 ? -15.464 -5.638 28.953 1.00 85.25 182 ILE A CA 1
ATOM 1419 C C . ILE A 1 182 ? -15.548 -5.880 30.468 1.00 85.25 182 ILE A C 1
ATOM 1421 O O . ILE A 1 182 ? -14.550 -5.705 31.149 1.00 85.25 182 ILE A O 1
ATOM 1425 N N . GLU A 1 183 ? -16.734 -6.201 30.991 1.00 86.12 183 GLU A N 1
ATOM 1426 C CA . GLU A 1 183 ? -16.973 -6.291 32.439 1.00 86.12 183 GLU A CA 1
ATOM 1427 C C . GLU A 1 183 ? -17.249 -7.726 32.894 1.00 86.12 183 GLU A C 1
ATOM 1429 O O . GLU A 1 183 ? -16.665 -8.209 33.851 1.00 86.12 183 GLU A O 1
ATOM 1434 N N . CYS A 1 184 ? -18.162 -8.422 32.211 1.00 88.50 184 CYS A N 1
ATOM 1435 C CA . CYS A 1 184 ? -18.580 -9.773 32.593 1.00 88.50 184 CYS A CA 1
ATOM 1436 C C . CYS A 1 184 ? -17.958 -10.873 31.724 1.00 88.50 184 CYS A C 1
ATOM 1438 O O . CYS A 1 184 ? -18.443 -12.004 31.756 1.00 88.50 184 CYS A O 1
ATOM 1440 N N . ASP A 1 185 ? -16.991 -10.519 30.869 1.00 87.69 185 ASP A N 1
ATOM 1441 C CA . ASP A 1 185 ? -16.251 -11.398 29.947 1.00 87.69 185 ASP A CA 1
ATOM 1442 C C . ASP A 1 185 ? -17.103 -12.317 29.060 1.00 87.69 185 ASP A C 1
ATOM 1444 O O . ASP A 1 185 ? -16.617 -13.248 28.416 1.00 87.69 185 ASP A O 1
ATOM 1448 N N . THR A 1 186 ? -18.407 -12.050 28.969 1.00 93.81 186 THR A N 1
ATOM 1449 C CA . THR A 1 186 ? -19.292 -12.825 28.110 1.00 93.81 186 THR A CA 1
ATOM 1450 C C . THR A 1 186 ? -18.869 -12.613 26.666 1.00 93.81 186 THR A C 1
ATOM 1452 O O . THR A 1 186 ? -18.812 -11.478 26.188 1.00 93.81 186 THR A O 1
ATOM 1455 N N . ARG A 1 187 ? -18.583 -13.722 25.985 1.00 95.06 187 ARG A N 1
ATOM 1456 C CA . ARG A 1 187 ? -18.079 -13.754 24.617 1.00 95.06 187 ARG A CA 1
ATOM 1457 C C . ARG A 1 187 ? -19.137 -14.287 23.657 1.00 95.06 187 ARG A C 1
ATOM 1459 O O . ARG A 1 187 ? -19.866 -15.225 23.976 1.00 95.06 187 ARG A O 1
ATOM 1466 N N . TRP A 1 188 ? -19.190 -13.695 22.467 1.00 96.19 188 TRP A N 1
ATOM 1467 C CA . TRP A 1 188 ? -20.058 -14.100 21.370 1.00 96.19 188 TRP A CA 1
ATOM 1468 C C . TRP A 1 188 ? -19.254 -14.327 20.094 1.00 96.19 188 TRP A C 1
ATOM 1470 O O . TRP A 1 188 ? -18.667 -13.399 19.534 1.00 96.19 188 TRP A O 1
ATOM 1480 N N . GLU A 1 189 ? -19.293 -15.552 19.593 1.00 95.56 189 GLU A N 1
ATOM 1481 C CA . GLU A 1 189 ? -18.732 -15.896 18.286 1.00 95.56 189 GLU A CA 1
ATOM 1482 C C . GLU A 1 189 ? -19.559 -15.271 17.154 1.00 95.56 189 GLU A C 1
ATOM 1484 O O . GLU A 1 189 ? -20.732 -14.942 17.347 1.00 95.56 189 GLU A O 1
ATOM 1489 N N . THR A 1 190 ? -18.983 -15.128 15.954 1.00 92.69 190 THR A N 1
ATOM 1490 C CA . THR A 1 190 ? -19.598 -14.394 14.826 1.00 92.69 190 THR A CA 1
ATOM 1491 C C . THR A 1 190 ? -21.039 -14.831 14.523 1.00 92.69 190 THR A C 1
ATOM 1493 O O . THR A 1 190 ? -21.919 -14.006 14.281 1.00 92.69 190 THR A O 1
ATOM 1496 N N . TRP A 1 191 ? -21.332 -16.132 14.615 1.00 94.50 191 TRP A N 1
ATOM 1497 C CA . TRP A 1 191 ? -22.671 -16.686 14.367 1.00 94.50 191 TRP A CA 1
ATOM 1498 C C . TRP A 1 191 ? -23.722 -16.277 15.418 1.00 94.50 191 TRP A C 1
ATOM 1500 O O . TRP A 1 191 ? -24.925 -16.317 15.153 1.00 94.50 191 TRP A O 1
ATOM 1510 N N . GLN A 1 192 ? -23.292 -15.845 16.606 1.00 95.62 192 GLN A N 1
ATOM 1511 C CA . GLN A 1 192 ? -24.163 -15.382 17.689 1.00 95.62 192 GLN A CA 1
ATOM 1512 C C . GLN A 1 192 ? -24.488 -13.887 17.582 1.00 95.62 192 GLN A C 1
ATOM 1514 O O . GLN A 1 192 ? -25.391 -13.414 18.279 1.00 95.62 192 GLN A O 1
ATOM 1519 N N . TRP A 1 193 ? -23.805 -13.140 16.706 1.00 95.00 193 TRP A N 1
ATOM 1520 C CA . TRP A 1 193 ? -23.879 -11.678 16.665 1.00 95.00 193 TRP A CA 1
ATOM 1521 C C . TRP A 1 193 ? -25.282 -11.158 16.401 1.00 95.00 193 TRP A C 1
ATOM 1523 O O . TRP A 1 193 ? -25.714 -10.219 17.058 1.00 95.00 193 TRP A O 1
ATOM 1533 N N . ARG A 1 194 ? -26.048 -11.807 15.519 1.00 94.69 194 ARG A N 1
ATOM 1534 C CA . ARG A 1 194 ? -27.440 -11.411 15.257 1.00 94.69 194 ARG A CA 1
ATOM 1535 C C . ARG A 1 194 ? -28.312 -11.510 16.514 1.00 94.69 194 ARG A C 1
ATOM 1537 O O . ARG A 1 194 ? -29.141 -10.639 16.762 1.00 94.69 194 ARG A O 1
ATOM 1544 N N . ARG A 1 195 ? -28.127 -12.565 17.316 1.00 94.06 195 ARG A N 1
ATOM 1545 C CA . ARG A 1 195 ? -28.900 -12.793 18.547 1.00 94.06 195 ARG A CA 1
ATOM 1546 C C . ARG A 1 195 ? -28.453 -11.854 19.666 1.00 94.06 195 ARG A C 1
ATOM 1548 O O . ARG A 1 195 ? -29.299 -11.279 20.342 1.00 94.06 195 ARG A O 1
ATOM 1555 N N . ALA A 1 196 ? -27.144 -11.692 19.847 1.00 93.75 196 ALA A N 1
ATOM 1556 C CA . ALA A 1 196 ? -26.585 -10.764 20.824 1.00 93.75 196 ALA A CA 1
ATOM 1557 C C . ALA A 1 196 ? -26.948 -9.310 20.483 1.00 93.75 196 ALA A C 1
ATOM 1559 O O . ALA A 1 196 ? -27.435 -8.589 21.344 1.00 93.75 196 ALA A O 1
ATOM 1560 N N . GLY A 1 197 ? -26.820 -8.919 19.213 1.00 92.62 197 GLY A N 1
ATOM 1561 C CA . GLY A 1 197 ? -27.185 -7.601 18.701 1.00 92.62 197 GLY A CA 1
ATOM 1562 C C . GLY A 1 197 ? -28.654 -7.264 18.928 1.00 92.62 197 GLY A C 1
ATOM 1563 O O . GLY A 1 197 ? -28.948 -6.169 19.394 1.00 92.62 197 GLY A O 1
ATOM 1564 N N . LYS A 1 198 ? -29.571 -8.219 18.706 1.00 94.50 198 LYS A N 1
ATOM 1565 C CA . LYS A 1 198 ? -30.987 -8.031 19.053 1.00 94.50 198 LYS A CA 1
ATOM 1566 C C . LYS A 1 198 ? -31.162 -7.705 20.542 1.00 94.50 198 LYS A C 1
ATOM 1568 O O . LYS A 1 198 ? -31.763 -6.692 20.859 1.00 94.50 198 LYS A O 1
ATOM 1573 N N . ARG A 1 199 ? -30.551 -8.483 21.443 1.00 95.00 199 ARG A N 1
ATOM 1574 C CA . ARG A 1 199 ? -30.636 -8.229 22.895 1.00 95.00 199 ARG A CA 1
ATOM 1575 C C . ARG A 1 199 ? -30.021 -6.882 23.307 1.00 95.00 199 ARG A C 1
ATOM 1577 O O . ARG A 1 199 ? -30.506 -6.248 24.234 1.00 95.00 199 ARG A O 1
ATOM 1584 N N . ILE A 1 200 ? -28.948 -6.452 22.639 1.00 92.69 200 ILE A N 1
ATOM 1585 C CA . ILE A 1 200 ? -28.315 -5.142 22.872 1.00 92.69 200 ILE A CA 1
ATOM 1586 C C . ILE A 1 200 ? -29.260 -4.007 22.457 1.00 92.69 200 ILE A C 1
ATOM 1588 O O . ILE A 1 200 ? -29.350 -3.000 23.156 1.00 92.69 200 ILE A O 1
ATOM 1592 N N . LEU A 1 201 ? -29.949 -4.158 21.322 1.00 91.06 201 LEU A N 1
ATOM 1593 C CA . LEU A 1 201 ? -30.937 -3.190 20.847 1.00 91.06 201 LEU A CA 1
ATOM 1594 C C . LEU A 1 201 ? -32.166 -3.149 21.757 1.00 91.06 201 LEU A C 1
ATOM 1596 O O . LEU A 1 201 ? -32.578 -2.058 22.129 1.00 91.06 201 LEU A O 1
ATOM 1600 N N . ASP A 1 202 ? -32.688 -4.309 22.162 1.00 90.69 202 ASP A N 1
ATOM 1601 C CA . ASP A 1 202 ? -33.829 -4.407 23.078 1.00 90.69 202 ASP A CA 1
ATOM 1602 C C . ASP A 1 202 ? -33.512 -3.676 24.401 1.00 90.69 202 ASP A C 1
ATOM 1604 O O . ASP A 1 202 ? -34.259 -2.791 24.809 1.00 90.69 202 ASP A O 1
ATOM 1608 N N . ARG A 1 203 ? -32.322 -3.901 24.988 1.00 85.31 203 ARG A N 1
ATOM 1609 C CA . ARG A 1 203 ? -31.860 -3.163 26.182 1.00 85.31 203 ARG A CA 1
ATOM 1610 C C . ARG A 1 203 ? -31.788 -1.646 25.963 1.00 85.31 203 ARG A C 1
ATOM 1612 O O . ARG A 1 203 ? -32.090 -0.889 26.877 1.00 85.31 203 ARG A O 1
ATOM 1619 N N . LYS A 1 204 ? -31.343 -1.187 24.787 1.00 82.38 204 LYS A N 1
ATOM 1620 C CA . LYS A 1 204 ? -31.260 0.253 24.472 1.00 82.38 204 LYS A CA 1
ATOM 1621 C C . LYS A 1 204 ? -32.633 0.919 24.370 1.00 82.38 204 LYS A C 1
ATOM 1623 O O . LYS A 1 204 ? -32.692 2.133 24.490 1.00 82.38 204 LYS A O 1
ATOM 1628 N N . LEU A 1 205 ? -33.687 0.155 24.088 1.00 80.75 205 LEU A N 1
ATOM 1629 C CA . LEU A 1 205 ? -35.060 0.656 24.001 1.00 80.75 205 LEU A CA 1
ATOM 1630 C C . LEU A 1 205 ? -35.777 0.642 25.362 1.00 80.75 205 LEU A C 1
ATOM 1632 O O . LEU A 1 205 ? -36.749 1.368 25.533 1.00 80.75 205 LEU A O 1
ATOM 1636 N N . GLU A 1 206 ? -35.312 -0.180 26.307 1.00 71.19 206 GLU A N 1
ATOM 1637 C CA . GLU A 1 206 ? -35.827 -0.273 27.685 1.00 71.19 206 GLU A CA 1
ATOM 1638 C C . GLU A 1 206 ? -35.205 0.753 28.656 1.00 71.19 206 GLU A C 1
ATOM 1640 O O . GLU A 1 206 ? -35.703 0.901 29.773 1.00 71.19 206 GLU A O 1
ATOM 1645 N N . ALA A 1 207 ? -34.115 1.419 28.257 1.00 58.41 207 ALA A N 1
ATOM 1646 C CA . ALA A 1 207 ? -33.365 2.406 29.044 1.00 58.41 207 ALA A CA 1
ATOM 1647 C C . ALA A 1 207 ? -33.733 3.846 28.664 1.00 58.41 207 ALA A C 1
ATOM 1649 O O . ALA A 1 207 ? -33.772 4.691 29.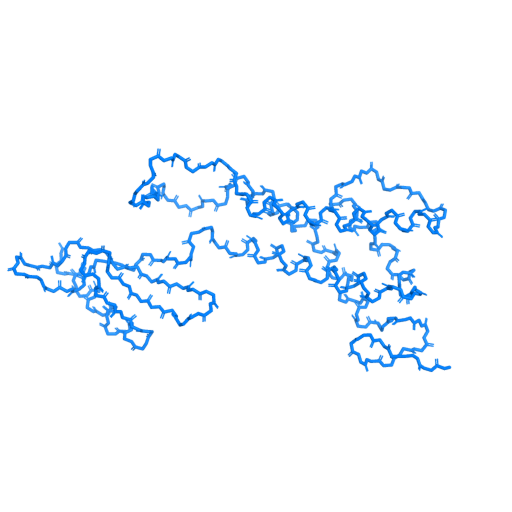586 1.00 58.41 207 ALA A O 1
#

pLDDT: mean 84.32, std 16.65, range [36.44, 98.12]